Protein 4IUP (pdb70)

B-factor: mean 21.22, std 13.59, range [3.7, 96.16]

Radius of gyration: 24.2 Å; Cα contacts (8 Å, |Δi|>4): 547; chains: 2; bounding box: 82×50×41 Å

Solvent-accessible surface area: 15916 Å² total

Secondary structure (DSSP, 8-state):
----EEEE-TTTS-EEEEEEEEEEEE-TTS-EEEEEEE---EEEEHHHHEEEPPEE--GGGGGG--TT---EEEEETTEEEEE-EE--EE-----SS----EEEEEETTT--EEEE-GGGBEEPP-/-PPP-EEEE-TTTS-EEEEEEEEEEEE-TTS-EEEEEEETT--GGG-EEE-HHHHEEEPPEE--GGGGGG--TT---EEEEETTEEEEE-EE--EE-----SS----EEEEEETTT--EEEE-GGGBEEPP-

GO terms:
  GO:0031047 regulatory ncRNA-mediated gene silencing (P, IMP)
  GO:0006346 DNA methylation-dependent constitutive heterochromatin formation (P, IMP)

Foldseek 3Di:
DDFWKWWADPVPRFIFTFPDWDAWDADPVGFIWTFTDTCVIDIGTPVPTMDTDFAQDFQQRPVVQDAQFKWFFDQDDNDTGTFIWGWPKAADDDDRPAGPIWIWTQTPPPRDIDIDGSVGDTHDDD/DDDFWKWWADPVPRFIFTFPDWDAWDADPVRQIWTWTDGPPDDPVRIDTHGCVPTMDTDFAQDFQVGPVVQDAQFKWFFDDDDPDTGTAMWGWPKAADDDDRPAGPIWIWTQGPPPRDIDIDGSRGDTGDDD

CATH classification: 2.40.50.40 (+1 more: 2.30.30.140)

InterPro domains:
  IPR032001 SAWADEE domain [PF16719] (126-253)
  IPR039276 Protein SAWADEE HOMEODOMAIN HOMOLOG 1/2 [PTHR33827] (11-257)

Organism: Arabidopsis thaliana (NCBI:txid3702)

Nearest PDB structures (foldseek):
  4iup-assembly1_A  TM=1.005E+00  e=3.312E-22  Arabidopsis thaliana
  4iuu-assembly1_A  TM=9.840E-01  e=7.673E-20  Arabidopsis thaliana
  4iup-assembly2_B  TM=9.933E-01  e=8.504E-20  Arabidopsis thaliana
  4iuv-assembly1_B  TM=9.920E-01  e=1.746E-19  Arabidopsis thaliana
  4iur-assembly1_B  TM=9.906E-01  e=3.772E-19  Arabidopsis thaliana

Sequence (258 aa):
ADLAFEAKSARDYAWYDVSSFLTYRVLRTGELEVRVRFSHDEWVNVKTSVRERSIPVEPSECGRVNVGDLLCFQEREDQALYCDGHVNIKRGIHDHARCNCVFLVRYELDNTEESLGLERICRRPESADLAFEAKSARDYAWYDVSSFLTYRVLRTGELEVRVRFSGFDNRHDEWVNVKTSVRERSIPVEPSECGRVNVGDLLCFQEREDQALYCDGHVNIKRGIHDHARCNCVFLVRYELDNTEESLGLERICRRPE

Structure (mmCIF, N/CA/C/O backbone):
data_4IUP
#
_entry.id   4IUP
#
_cell.length_a   53.293
_cell.length_b   56.733
_cell.length_c   59.299
_cell.angle_alpha   90.00
_cell.angle_beta   93.36
_cell.angle_gamma   90.00
#
_symmetry.space_group_name_H-M   'P 1 21 1'
#
loop_
_entity.id
_entity.type
_entity.pdbx_description
1 polymer 'SAWADEE HOMEODOMAIN HOMOLOG 1'
2 non-polymer BETA-MERCAPTOETHANOL
3 non-polymer 'ZINC ION'
4 non-polymer CYMAL-4
5 water water
#
loop_
_atom_site.group_PDB
_atom_site.id
_atom_site.type_symbol
_atom_site.label_atom_id
_atom_site.label_alt_id
_atom_site.label_comp_id
_atom_site.label_asym_id
_atom_site.label_entity_id
_atom_site.label_seq_id
_atom_site.pdbx_PDB_ins_code
_atom_site.Cartn_x
_atom_site.Cartn_y
_atom_site.Cartn_z
_atom_site.occupancy
_atom_site.B_iso_or_equiv
_atom_site.auth_seq_id
_atom_site.auth_comp_id
_atom_site.auth_asym_id
_atom_site.auth_atom_id
_atom_site.pdbx_PDB_model_num
ATOM 1 N N . ALA A 1 2 ? 20.875 55.487 65.109 1.00 42.33 125 ALA A N 1
ATOM 2 C CA . ALA A 1 2 ? 21.124 56.812 64.465 1.00 32.64 125 ALA A CA 1
ATOM 3 C C . ALA A 1 2 ? 22.582 56.988 64.030 1.00 21.46 125 ALA A C 1
ATOM 4 O O . ALA A 1 2 ? 22.888 57.897 63.259 1.00 32.23 125 ALA A O 1
ATOM 6 N N . ASP A 1 3 ? 23.475 56.128 64.522 1.00 18.58 126 ASP A N 1
ATOM 7 C CA . ASP A 1 3 ? 24.877 56.126 64.082 1.00 13.39 126 ASP A CA 1
ATOM 8 C C . ASP A 1 3 ? 24.959 55.802 62.596 1.00 12.53 126 ASP A C 1
ATOM 9 O O . ASP A 1 3 ? 24.171 54.999 62.084 1.00 13.17 126 ASP A O 1
ATOM 14 N N . LEU A 1 4 ? 25.916 56.416 61.907 1.00 9.33 127 LEU A N 1
ATOM 15 C CA . LEU A 1 4 ? 26.165 56.078 60.508 1.00 10.11 127 LEU A CA 1
ATOM 16 C C . LEU A 1 4 ? 26.608 54.623 60.398 1.00 12.46 127 LEU A C 1
ATOM 17 O O . LEU A 1 4 ? 27.396 54.151 61.219 1.00 9.51 127 LEU A O 1
ATOM 22 N N . ALA A 1 5 ? 26.070 53.912 59.406 1.00 10.24 128 ALA A N 1
ATOM 23 C CA . ALA A 1 5 ? 26.482 52.534 59.112 1.00 12.57 128 ALA A CA 1
ATOM 24 C C . ALA A 1 5 ? 26.859 52.408 57.641 1.00 13.60 128 ALA A C 1
ATOM 25 O O . ALA A 1 5 ? 26.407 53.201 56.810 1.00 11.50 128 ALA A O 1
ATOM 27 N N . PHE A 1 6 ? 27.676 51.406 57.325 1.00 7.04 129 PHE A N 1
ATOM 28 C CA . PHE A 1 6 ? 28.372 51.358 56.049 1.00 6.85 129 PHE A CA 1
ATOM 29 C C . PHE A 1 6 ? 28.277 50.019 55.333 1.00 6.80 129 PHE A C 1
ATOM 30 O O . PHE A 1 6 ? 28.068 48.978 55.954 1.00 7.80 129 PHE A O 1
ATOM 38 N N . GLU A 1 7 ? 28.416 50.078 54.010 1.00 8.15 130 GLU A N 1
ATOM 39 C CA . GLU A 1 7 ? 28.594 48.897 53.177 1.00 6.29 130 GLU A CA 1
ATOM 40 C C . GLU A 1 7 ? 29.847 49.105 52.342 1.00 7.16 130 GLU A C 1
ATOM 41 O O . GLU A 1 7 ? 30.242 50.253 52.067 1.00 6.29 130 GLU A O 1
ATOM 47 N N . ALA A 1 8 ? 30.489 48.001 51.968 1.00 5.94 131 ALA A N 1
ATOM 48 C CA . ALA A 1 8 ? 31.732 48.062 51.209 1.00 5.86 131 ALA A CA 1
ATOM 49 C C . ALA A 1 8 ? 31.681 47.160 49.987 1.00 8.27 131 ALA A C 1
ATOM 50 O O . ALA A 1 8 ? 31.108 46.064 50.033 1.00 6.07 131 ALA A O 1
ATOM 52 N N . LYS A 1 9 ? 32.313 47.579 48.918 1.00 10.75 132 LYS A N 1
ATOM 53 C CA . LYS A 1 9 ? 32.284 46.823 47.700 1.00 5.92 132 LYS A CA 1
ATOM 54 C C . LYS A 1 9 ? 33.523 45.966 47.540 1.00 11.79 132 LYS A C 1
ATOM 55 O O . LYS A 1 9 ? 34.618 46.454 47.480 1.00 11.70 132 LYS A O 1
ATOM 61 N N . SER A 1 10 ? 33.309 44.687 47.461 1.00 8.30 133 SER A N 1
ATOM 62 C CA . SER A 1 10 ? 34.409 43.741 47.396 1.00 12.47 133 SER A CA 1
ATOM 63 C C . SER A 1 10 ? 35.065 43.799 46.014 1.00 12.87 133 SER A C 1
ATOM 64 O O . SER A 1 10 ? 34.381 43.786 44.995 1.00 13.41 133 SER A O 1
ATOM 67 N N . ALA A 1 11 ? 36.392 43.884 45.987 1.00 13.47 134 ALA A N 1
ATOM 68 C CA . ALA A 1 11 ? 37.129 43.850 44.724 1.00 17.51 134 ALA A CA 1
ATOM 69 C C . ALA A 1 11 ? 37.197 42.427 44.159 1.00 18.85 134 ALA A C 1
ATOM 70 O O . ALA A 1 11 ? 37.701 42.218 43.049 1.00 25.17 134 ALA A O 1
ATOM 72 N N . ARG A 1 12 ? 36.684 41.463 44.923 1.00 14.09 135 ARG A N 1
ATOM 73 C CA . ARG A 1 12 ? 36.641 40.057 44.505 1.00 18.55 135 ARG A CA 1
ATOM 74 C C . ARG A 1 12 ? 35.504 39.813 43.511 1.00 18.07 135 ARG A C 1
ATOM 75 O O . ARG A 1 12 ? 35.710 39.188 42.472 1.00 16.67 135 ARG A O 1
ATOM 83 N N . ASP A 1 13 ? 34.309 40.307 43.833 1.00 14.37 136 ASP A N 1
ATOM 84 C CA . ASP A 1 13 ? 33.112 40.020 43.028 1.00 14.93 136 ASP A CA 1
ATOM 85 C C . ASP A 1 13 ? 32.286 41.257 42.657 1.00 14.19 136 ASP A C 1
ATOM 86 O O . ASP A 1 13 ? 31.221 41.131 42.040 1.00 12.21 136 ASP A O 1
ATOM 91 N N . TYR A 1 14 ? 32.780 42.436 43.045 1.00 8.46 137 TYR A N 1
ATOM 92 C CA . TYR A 1 14 ? 32.145 43.734 42.758 1.00 12.20 137 TYR A CA 1
ATOM 93 C C . TYR A 1 14 ? 30.772 43.937 43.417 1.00 9.10 137 TYR A C 1
ATOM 94 O O . TYR A 1 14 ? 30.037 44.858 43.063 1.00 10.71 137 TYR A O 1
ATOM 103 N N . ALA A 1 15 ? 30.454 43.091 44.396 1.00 9.05 138 ALA A N 1
ATOM 104 C CA . ALA A 1 15 ? 29.199 43.191 45.136 1.00 11.49 138 ALA A CA 1
ATOM 105 C C . ALA A 1 15 ? 29.406 43.919 46.462 1.00 10.39 138 ALA A C 1
ATOM 106 O O . ALA A 1 15 ? 30.541 44.011 46.952 1.00 7.90 138 ALA A O 1
ATOM 108 N N . TRP A 1 16 ? 28.314 44.443 47.027 1.00 7.09 139 TRP A N 1
ATOM 109 C CA . TRP A 1 16 ? 28.360 45.208 48.285 1.00 8.46 139 TRP A CA 1
ATOM 110 C C . TRP A 1 16 ? 28.020 44.357 49.506 1.00 8.40 139 TRP A C 1
ATOM 111 O O . TRP A 1 16 ? 27.108 43.520 49.456 1.00 8.99 139 TRP A O 1
ATOM 122 N N . TYR A 1 17 ? 28.762 44.572 50.590 1.00 4.44 140 TYR A N 1
ATOM 123 C CA . TYR A 1 17 ? 28.571 43.832 51.845 1.00 6.75 140 TYR A CA 1
ATOM 124 C C . TYR A 1 17 ? 28.533 44.789 53.038 1.00 7.26 140 TYR A C 1
ATOM 125 O O . TYR A 1 17 ? 29.272 45.777 53.070 1.00 7.32 140 TYR A O 1
ATOM 134 N N . ASP A 1 18 ? 27.681 44.495 54.019 1.00 8.56 141 ASP A N 1
ATOM 135 C CA . ASP A 1 18 ? 27.616 45.305 55.237 1.00 7.02 141 ASP A CA 1
ATOM 136 C C . ASP A 1 18 ? 28.922 45.233 56.030 1.00 7.16 141 ASP A C 1
ATOM 137 O O . ASP A 1 18 ? 29.467 44.148 56.244 1.00 10.49 141 ASP A O 1
ATOM 142 N N . VAL A 1 19 ? 29.409 46.396 56.460 1.00 10.58 142 VAL A N 1
ATOM 143 C CA . VAL A 1 19 ? 30.634 46.495 57.250 1.00 6.75 142 VAL A CA 1
ATOM 144 C C . VAL A 1 19 ? 30.281 46.447 58.733 1.00 9.37 142 VAL A C 1
ATOM 145 O O . VAL A 1 19 ? 29.442 47.217 59.200 1.00 11.46 142 VAL A O 1
ATOM 149 N N . SER A 1 20 ? 30.918 45.532 59.459 1.00 8.74 143 SER A N 1
ATOM 150 C CA . SER A 1 20 ? 30.759 45.440 60.910 1.00 13.58 143 SER A CA 1
ATOM 151 C C . SER A 1 20 ? 31.689 46.437 61.620 1.00 12.63 143 SER A C 1
ATOM 152 O O . SER A 1 20 ? 31.290 47.113 62.578 1.00 15.06 143 SER A O 1
ATOM 155 N N . SER A 1 21 ? 32.927 46.524 61.144 1.00 9.48 144 SER A N 1
ATOM 156 C CA . SER A 1 21 ? 33.887 47.488 61.668 1.00 9.68 144 SER A CA 1
ATOM 157 C C . SER A 1 21 ? 35.060 47.702 60.716 1.00 10.42 144 SER A C 1
ATOM 158 O O . SER A 1 21 ? 35.259 46.937 59.763 1.00 8.96 144 SER A O 1
ATOM 161 N N . PHE A 1 22 ? 35.826 48.752 61.001 1.00 9.32 145 PHE A N 1
ATOM 162 C CA . PHE A 1 22 ? 37.021 49.112 60.251 1.00 8.21 145 PHE A CA 1
ATOM 163 C C . PHE A 1 22 ? 38.235 48.862 61.138 1.00 10.38 145 PHE A C 1
ATOM 164 O O . PHE A 1 22 ? 38.265 49.285 62.298 1.00 8.92 145 PHE A O 1
ATOM 172 N N . LEU A 1 23 ? 39.236 48.178 60.591 1.00 10.95 146 LEU A N 1
ATOM 173 C CA . LEU A 1 23 ? 40.362 47.691 61.392 1.00 14.40 146 LEU A CA 1
ATOM 174 C C . LEU A 1 23 ? 41.629 48.537 61.275 1.00 16.44 146 LEU A C 1
ATOM 175 O O . LEU A 1 23 ? 42.317 48.793 62.274 1.00 14.24 146 LEU A O 1
ATOM 180 N N . THR A 1 24 ? 41.940 48.956 60.052 1.00 10.83 147 THR A N 1
ATOM 181 C CA . THR A 1 24 ? 43.160 49.700 59.770 1.00 12.09 147 THR A CA 1
ATOM 182 C C . THR A 1 24 ? 43.063 50.317 58.375 1.00 13.12 147 THR A C 1
ATOM 183 O O . THR A 1 24 ? 42.037 50.187 57.700 1.00 12.63 147 THR A O 1
ATOM 187 N N . TYR A 1 25 ? 44.110 51.025 57.969 1.00 8.58 148 TYR A N 1
ATOM 188 C CA . TYR A 1 25 ? 44.167 51.613 56.642 1.00 9.17 148 TYR A CA 1
ATOM 189 C C . TYR A 1 25 ? 45.568 51.425 56.057 1.00 10.95 148 TYR A C 1
ATOM 190 O O . TYR A 1 25 ? 46.513 51.075 56.769 1.00 11.01 148 TYR A O 1
ATOM 199 N N . ARG A 1 26 ? 45.684 51.658 54.758 1.00 12.59 149 ARG A N 1
ATOM 200 C CA . ARG A 1 26 ? 46.971 51.681 54.067 1.00 11.70 149 ARG A CA 1
ATOM 201 C C . ARG A 1 26 ? 46.882 52.629 52.886 1.00 10.65 149 ARG A C 1
ATOM 202 O O . ARG A 1 26 ? 45.793 52.902 52.391 1.00 10.73 149 ARG A O 1
ATOM 210 N N . VAL A 1 27 ? 48.034 53.136 52.446 1.00 16.08 150 VAL A N 1
ATOM 211 C CA . VAL A 1 27 ? 48.119 53.943 51.229 1.00 16.32 150 VAL A CA 1
ATOM 212 C C . VAL A 1 27 ? 48.976 53.196 50.216 1.00 15.03 150 VAL A C 1
ATOM 213 O O . VAL A 1 27 ? 50.100 52.791 50.523 1.00 17.69 150 VAL A O 1
ATOM 217 N N . LEU A 1 28 ? 48.434 52.984 49.023 1.00 11.04 151 LEU A N 1
ATOM 218 C CA . LEU A 1 28 ? 49.188 52.342 47.961 1.00 12.85 151 LEU A CA 1
ATOM 219 C C . LEU A 1 28 ? 50.218 53.335 47.442 1.00 16.27 151 LEU A C 1
ATOM 220 O O . LEU A 1 28 ? 50.037 54.546 47.573 1.00 18.98 151 LEU A O 1
ATOM 225 N N . ARG A 1 29 ? 51.303 52.836 46.862 1.00 15.49 152 ARG A N 1
ATOM 226 C CA . ARG A 1 29 ? 52.353 53.726 46.374 1.00 17.82 152 ARG A CA 1
ATOM 227 C C . ARG A 1 29 ? 51.839 54.689 45.297 1.00 22.50 152 ARG A C 1
ATOM 228 O O . ARG A 1 29 ? 52.447 55.729 45.045 1.00 28.30 152 ARG A O 1
ATOM 236 N N . THR A 1 30 ? 50.707 54.344 44.692 1.00 14.51 153 THR A N 1
ATOM 237 C CA . THR A 1 30 ? 50.029 55.201 43.721 1.00 27.85 153 THR A CA 1
ATOM 238 C C . THR A 1 30 ? 49.199 56.311 44.370 1.00 35.87 153 THR A C 1
ATOM 239 O O . THR A 1 30 ? 48.633 57.133 43.674 1.00 36.34 153 THR A O 1
ATOM 243 N N . GLY A 1 31 ? 49.115 56.302 45.692 1.00 32.37 154 GLY A N 1
ATOM 244 C CA . GLY A 1 31 ? 48.390 57.332 46.440 1.00 27.81 154 GLY A CA 1
ATOM 245 C C . GLY A 1 31 ? 46.984 56.960 46.890 1.00 25.76 154 GLY A C 1
ATOM 246 O O . GLY A 1 31 ? 46.374 57.691 47.670 1.00 25.29 154 GLY A O 1
ATOM 247 N N . GLU A 1 32 ? 46.465 55.832 46.405 1.00 22.87 155 GLU A N 1
ATOM 248 C CA . GLU A 1 32 ? 45.117 55.383 46.774 1.00 21.19 155 GLU A CA 1
ATOM 249 C C . GLU A 1 32 ? 45.020 54.964 48.237 1.00 22.43 155 GLU A C 1
ATOM 250 O O . GLU A 1 32 ? 45.869 54.221 48.744 1.00 15.90 155 GLU A O 1
ATOM 256 N N . LEU A 1 33 ? 43.985 55.451 48.899 1.00 12.04 156 LEU A N 1
ATOM 257 C CA . LEU A 1 33 ? 43.726 55.085 50.256 1.00 15.29 156 LEU A CA 1
ATOM 258 C C . LEU A 1 33 ? 42.747 53.910 50.355 1.00 11.89 156 LEU A C 1
ATOM 259 O O . LEU A 1 33 ? 41.699 53.946 49.790 1.00 10.89 156 LEU A O 1
ATOM 264 N N . GLU A 1 34 ? 43.137 52.883 51.089 1.00 12.97 157 GLU A N 1
ATOM 265 C CA . GLU A 1 34 ? 42.280 51.724 51.323 1.00 11.61 157 GLU A CA 1
ATOM 266 C C . GLU A 1 34 ? 42.096 51.507 52.822 1.00 11.14 157 GLU A C 1
ATOM 267 O O . GLU A 1 34 ? 42.980 51.838 53.614 1.00 9.59 157 GLU A O 1
ATOM 273 N N . VAL A 1 35 ? 40.943 50.966 53.205 1.00 5.78 158 VAL A N 1
ATOM 274 C CA . VAL A 1 35 ? 40.699 50.567 54.590 1.00 6.81 158 VAL A CA 1
ATOM 275 C C . VAL A 1 35 ? 40.483 49.058 54.658 1.00 6.80 158 VAL A C 1
ATOM 276 O O . VAL A 1 35 ? 39.975 48.457 53.711 1.00 10.20 158 VAL A O 1
ATOM 280 N N . ARG A 1 36 ? 40.884 48.454 55.769 1.00 5.98 159 ARG A N 1
ATOM 281 C CA . ARG A 1 36 ? 40.630 47.036 55.994 1.00 6.56 159 ARG A CA 1
ATOM 282 C C . ARG A 1 36 ? 39.329 46.886 56.764 1.00 11.87 159 ARG A C 1
ATOM 283 O O . ARG A 1 36 ? 39.188 47.417 57.872 1.00 12.31 159 ARG A O 1
ATOM 291 N N . VAL A 1 37 ? 38.367 46.179 56.172 1.00 9.85 160 VAL A N 1
ATOM 292 C CA . VAL A 1 37 ? 37.045 46.065 56.785 1.00 6.22 160 VAL A CA 1
ATOM 293 C C . VAL A 1 37 ? 36.753 44.659 57.275 1.00 13.64 160 VAL A C 1
ATOM 294 O O . VAL A 1 37 ? 37.214 43.676 56.694 1.00 12.07 160 VAL A O 1
ATOM 298 N N . ARG A 1 38 ? 35.990 44.581 58.357 1.00 10.12 161 ARG A N 1
ATOM 299 C CA . ARG A 1 38 ? 35.450 43.319 58.829 1.00 12.37 161 ARG A CA 1
ATOM 300 C C . ARG A 1 38 ? 33.972 43.321 58.484 1.00 14.55 161 ARG A C 1
ATOM 301 O O . ARG A 1 38 ? 33.264 44.280 58.790 1.00 12.24 161 ARG A O 1
ATOM 309 N N . PHE A 1 39 ? 33.514 42.262 57.826 1.00 16.81 162 PHE A N 1
ATOM 310 C CA . PHE A 1 39 ? 32.136 42.211 57.339 1.00 24.78 162 PHE A CA 1
ATOM 311 C C . PHE A 1 39 ? 31.161 41.695 58.390 1.00 26.25 162 PHE A C 1
ATOM 312 O O . PHE A 1 39 ? 31.545 40.929 59.278 1.00 30.40 162 PHE A O 1
ATOM 320 N N . SER A 1 40 ? 29.909 42.144 58.294 1.00 18.53 163 SER A N 1
ATOM 321 C CA . SER A 1 40 ? 28.840 41.698 59.186 1.00 32.07 163 SER A CA 1
ATOM 322 C C . SER A 1 40 ? 28.604 40.197 59.058 1.00 31.85 163 SER A C 1
ATOM 323 O O . SER A 1 40 ? 28.727 39.644 57.966 1.00 32.17 163 SER A O 1
ATOM 326 N N . HIS A 1 46 ? 37.630 36.523 55.645 1.00 44.04 169 HIS A N 1
ATOM 327 C CA . HIS A 1 46 ? 36.549 37.410 55.263 1.00 41.58 169 HIS A CA 1
ATOM 328 C C . HIS A 1 46 ? 37.023 38.861 55.228 1.00 27.21 169 HIS A C 1
ATOM 329 O O . HIS A 1 46 ? 36.674 39.545 54.310 1.00 25.25 169 HIS A O 1
ATOM 336 N N . ASP A 1 47 ? 37.802 39.308 56.210 1.00 19.43 170 ASP A N 1
ATOM 337 C CA . ASP A 1 47 ? 38.344 40.686 56.170 1.00 17.34 170 ASP A CA 1
ATOM 338 C C . ASP A 1 47 ? 38.949 41.012 54.808 1.00 18.72 170 ASP A C 1
ATOM 339 O O . ASP A 1 47 ? 39.630 40.176 54.219 1.00 14.01 170 ASP A O 1
ATOM 344 N N . GLU A 1 48 ? 38.702 42.224 54.312 1.00 12.09 171 GLU A N 1
ATOM 345 C CA . GLU A 1 48 ? 39.206 42.635 53.003 1.00 9.73 171 GLU A CA 1
ATOM 346 C C . GLU A 1 48 ? 39.692 44.076 53.019 1.00 8.60 171 GLU A C 1
ATOM 347 O O . GLU A 1 48 ? 39.193 44.892 53.789 1.00 10.18 171 GLU A O 1
ATOM 353 N N . TRP A 1 49 ? 40.654 44.378 52.151 1.00 9.06 172 TRP A N 1
ATOM 354 C CA . TRP A 1 49 ? 41.032 45.753 51.848 1.00 9.26 172 TRP A CA 1
ATOM 355 C C . TRP A 1 49 ? 40.100 46.289 50.774 1.00 12.58 172 TRP A C 1
ATOM 356 O O . TRP A 1 49 ? 39.855 45.619 49.766 1.00 10.08 172 TRP A O 1
ATOM 367 N N . VAL A 1 50 ? 39.578 47.494 50.994 1.00 12.62 173 VAL A N 1
ATOM 368 C CA . VAL A 1 50 ? 38.707 48.155 50.026 1.00 11.07 173 VAL A CA 1
ATOM 369 C C . VAL A 1 50 ? 39.087 49.622 49.860 1.00 9.88 173 VAL A C 1
ATOM 370 O O . VAL A 1 50 ? 39.431 50.297 50.834 1.00 8.18 173 VAL A O 1
ATOM 374 N N . ASN A 1 51 ? 39.009 50.107 48.625 1.00 8.17 174 ASN A N 1
ATOM 375 C CA . ASN A 1 51 ? 39.271 51.506 48.313 1.00 11.53 174 ASN A CA 1
ATOM 376 C C . ASN A 1 51 ? 38.236 52.412 48.989 1.00 13.89 174 ASN A C 1
ATOM 377 O O . ASN A 1 51 ? 37.031 52.190 48.847 1.00 11.18 174 ASN A O 1
ATOM 382 N N . VAL A 1 52 ? 38.707 53.418 49.728 1.00 10.13 175 VAL A N 1
ATOM 383 C CA . VAL A 1 52 ? 37.812 54.307 50.485 1.00 14.16 175 VAL A CA 1
ATOM 384 C C . VAL A 1 52 ? 36.903 55.116 49.553 1.00 15.32 175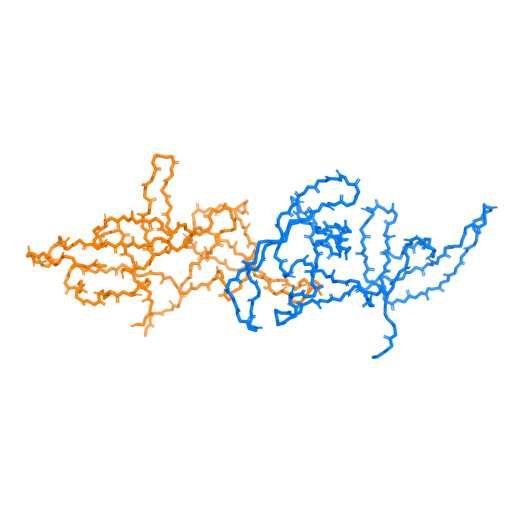 VAL A C 1
ATOM 385 O O . VAL A 1 52 ? 35.690 55.170 49.759 1.00 18.67 175 VAL A O 1
ATOM 389 N N . LYS A 1 53 ? 37.491 55.717 48.522 1.00 17.00 176 LYS A N 1
ATOM 390 C CA . LYS A 1 53 ? 36.748 56.583 47.598 1.00 20.35 176 LYS A CA 1
ATOM 391 C C . LYS A 1 53 ? 35.648 55.869 46.807 1.00 18.42 176 LYS A C 1
ATOM 392 O O . LYS A 1 53 ? 34.534 56.374 46.707 1.00 25.98 176 LYS A O 1
ATOM 398 N N . THR A 1 54 ? 35.955 54.696 46.261 1.00 12.99 177 THR A N 1
ATOM 399 C CA . THR A 1 54 ? 35.038 54.018 45.342 1.00 17.68 177 THR A CA 1
ATOM 400 C C . THR A 1 54 ? 34.184 52.935 46.001 1.00 17.83 177 THR A C 1
ATOM 401 O O . THR A 1 54 ? 33.112 52.587 45.494 1.00 16.52 177 THR A O 1
ATOM 405 N N . SER A 1 55 ? 34.659 52.394 47.117 1.00 8.46 178 SER A N 1
ATOM 406 C CA . SER A 1 55 ? 34.142 51.112 47.590 1.00 5.53 178 SER A CA 1
ATOM 407 C C . SER A 1 55 ? 33.697 51.070 49.056 1.00 7.99 178 SER A C 1
ATOM 408 O O . SER A 1 55 ? 33.530 49.989 49.619 1.00 11.29 178 SER A O 1
ATOM 411 N N . VAL A 1 56 ? 33.516 52.242 49.666 1.00 6.52 179 VAL A N 1
ATOM 412 C CA . VAL A 1 56 ? 32.887 52.364 50.990 1.00 5.52 179 VAL A CA 1
ATOM 413 C C . VAL A 1 56 ? 31.856 53.486 50.918 1.00 9.23 179 VAL A C 1
ATOM 414 O O . VAL A 1 56 ? 32.167 54.588 50.465 1.00 10.11 179 VAL A O 1
ATOM 418 N N . ARG A 1 57 ? 30.632 53.208 51.359 1.00 6.87 180 ARG A N 1
ATOM 419 C CA . ARG A 1 57 ? 29.583 54.226 51.373 1.00 6.98 180 ARG A CA 1
ATOM 420 C C . ARG A 1 57 ? 28.592 53.956 52.489 1.00 6.45 180 ARG A C 1
ATOM 421 O O . ARG A 1 57 ? 28.574 52.865 53.064 1.00 7.60 180 ARG A O 1
ATOM 429 N N . GLU A 1 58 ? 27.763 54.951 52.785 1.00 6.49 181 GLU A N 1
ATOM 430 C CA . GLU A 1 58 ? 26.683 54.774 53.747 1.00 9.15 181 GLU A CA 1
ATOM 431 C C . GLU A 1 58 ? 25.761 53.663 53.249 1.00 7.61 181 GLU A C 1
ATOM 432 O O . GLU A 1 58 ? 25.501 53.553 52.050 1.00 8.58 181 GLU A O 1
ATOM 438 N N . ARG A 1 59 ? 25.280 52.854 54.187 1.00 8.52 182 ARG A N 1
ATOM 439 C CA . ARG A 1 59 ? 24.509 51.653 53.888 1.00 8.37 182 ARG A CA 1
ATOM 440 C C . ARG A 1 59 ? 23.215 52.002 53.169 1.00 11.99 182 ARG A C 1
ATOM 441 O O . ARG A 1 59 ? 22.571 53.003 53.490 1.00 6.49 182 ARG A O 1
ATOM 449 N N . SER A 1 60 ? 22.860 51.174 52.188 1.00 7.37 183 SER A N 1
ATOM 450 C CA . SER A 1 60 ? 21.608 51.312 51.448 1.00 7.32 183 SER A CA 1
ATOM 451 C C . SER A 1 60 ? 20.438 51.026 52.390 1.00 10.54 183 SER A C 1
ATOM 452 O O . SER A 1 60 ? 20.630 50.438 53.457 1.00 9.58 183 SER A O 1
ATOM 455 N N . ILE A 1 61 ? 19.238 51.452 51.998 1.00 7.42 184 ILE A N 1
ATOM 456 C CA . ILE A 1 61 ? 18.085 51.501 52.902 1.00 7.98 184 ILE A CA 1
ATOM 457 C C . ILE A 1 61 ? 16.868 50.770 52.300 1.00 9.46 184 ILE A C 1
ATOM 458 O O . ILE A 1 61 ? 16.514 51.020 51.150 1.00 9.09 184 ILE A O 1
ATOM 463 N N . PRO A 1 62 ? 16.221 49.867 53.076 1.00 11.48 185 PRO A N 1
ATOM 464 C CA . PRO A 1 62 ? 15.008 49.217 52.558 1.00 6.86 185 PRO A CA 1
ATOM 465 C C . PRO A 1 62 ? 13.884 50.230 52.304 1.00 10.11 185 PRO A C 1
ATOM 466 O O . PRO A 1 62 ? 13.804 51.256 52.984 1.00 11.49 185 PRO A O 1
ATOM 470 N N . VAL A 1 63 ? 13.047 49.949 51.315 1.00 7.38 186 VAL A N 1
ATOM 471 C CA . VAL A 1 63 ? 11.930 50.822 50.981 1.00 7.49 186 VAL A CA 1
ATOM 472 C C . VAL A 1 63 ? 10.637 50.125 51.399 1.00 11.50 186 VAL A C 1
ATOM 473 O O . VAL A 1 63 ? 10.394 48.984 51.015 1.00 11.67 186 VAL A O 1
ATOM 477 N N . GLU A 1 64 ? 9.824 50.805 52.203 1.00 12.57 187 GLU A N 1
ATOM 478 C CA . GLU A 1 64 ? 8.543 50.254 52.657 1.00 10.01 187 GLU A CA 1
ATOM 479 C C . GLU A 1 64 ? 7.460 50.409 51.585 1.00 11.22 187 GLU A C 1
ATOM 480 O O . GLU A 1 64 ? 7.511 51.348 50.787 1.00 13.76 187 GLU A O 1
ATOM 486 N N . PRO A 1 65 ? 6.471 49.496 51.554 1.00 11.21 188 PRO A N 1
ATOM 487 C CA . PRO A 1 65 ? 5.464 49.581 50.483 1.00 10.99 188 PRO A CA 1
ATOM 488 C C . PRO A 1 65 ? 4.786 50.950 50.351 1.00 13.27 188 PRO A C 1
ATOM 489 O O . PRO A 1 65 ? 4.535 51.397 49.230 1.00 15.04 188 PRO A O 1
ATOM 493 N N . SER A 1 66 ? 4.525 51.617 51.477 1.00 13.91 189 SER A N 1
ATOM 494 C CA . SER A 1 66 ? 3.848 52.921 51.481 1.00 22.30 189 SER A CA 1
ATOM 495 C C . SER A 1 66 ? 4.683 54.048 50.863 1.00 20.63 189 SER A C 1
ATOM 496 O O . SER A 1 66 ? 4.157 55.128 50.567 1.00 20.95 189 SER A O 1
ATOM 499 N N . GLU A 1 67 ? 5.976 53.797 50.670 1.00 16.15 190 GLU A N 1
ATOM 500 C CA . GLU A 1 67 ? 6.870 54.798 50.078 1.00 20.49 190 GLU A CA 1
ATOM 501 C C . GLU A 1 67 ? 7.485 54.377 48.734 1.00 16.78 190 GLU A C 1
ATOM 502 O O . GLU A 1 67 ? 8.491 54.946 48.311 1.00 14.29 190 GLU A O 1
ATOM 508 N N . CYS A 1 68 ? 6.871 53.411 48.051 1.00 11.10 191 CYS A N 1
ATOM 509 C CA . CYS A 1 68 ? 7.399 52.942 46.765 1.00 12.04 191 CYS A CA 1
ATOM 510 C C . CYS A 1 68 ? 7.372 54.033 45.690 1.00 11.95 191 CYS A C 1
ATOM 511 O O . CYS A 1 68 ? 8.030 53.904 44.659 1.00 11.25 191 CYS A O 1
ATOM 514 N N . GLY A 1 69 ? 6.611 55.097 45.935 1.00 11.46 192 GLY A N 1
ATOM 515 C CA . GLY A 1 69 ? 6.575 56.243 45.025 1.00 17.11 192 GLY A CA 1
ATOM 516 C C . GLY A 1 69 ? 7.880 57.020 44.973 1.00 20.15 192 GLY A C 1
ATOM 517 O O . GLY A 1 69 ? 8.125 57.766 44.013 1.00 15.67 192 GLY A O 1
ATOM 518 N N . ARG A 1 70 ? 8.721 56.852 45.997 1.00 13.02 193 ARG A N 1
ATOM 519 C CA . ARG A 1 70 ? 10.003 57.566 46.062 1.00 14.04 193 ARG A CA 1
ATOM 520 C C . ARG A 1 70 ? 11.072 56.943 45.159 1.00 15.41 193 ARG A C 1
ATOM 521 O O . ARG A 1 70 ? 12.124 57.547 44.924 1.00 17.42 193 ARG A O 1
ATOM 529 N N . VAL A 1 71 ? 10.811 55.731 44.678 1.00 10.98 194 VAL A N 1
ATOM 530 C CA . VAL A 1 71 ? 11.695 55.070 43.722 1.00 8.49 194 VAL A CA 1
ATOM 531 C C . VAL A 1 71 ? 11.296 55.520 42.315 1.00 12.74 194 VAL A C 1
ATOM 532 O O . VAL A 1 71 ? 10.143 55.352 41.907 1.00 13.23 194 VAL A O 1
ATOM 536 N N . ASN A 1 72 ? 12.252 56.097 41.590 1.00 9.27 195 ASN A N 1
ATOM 537 C CA . ASN A 1 72 ? 11.994 56.643 40.260 1.00 13.40 195 ASN A CA 1
ATOM 538 C C . ASN A 1 72 ? 12.963 56.117 39.211 1.00 13.01 195 ASN A C 1
ATOM 539 O O . ASN A 1 72 ? 14.076 55.705 39.542 1.00 10.78 195 ASN A O 1
ATOM 544 N N . VAL A 1 73 ? 12.519 56.116 37.954 1.00 9.88 196 VAL A N 1
ATOM 545 C CA . VAL A 1 73 ? 13.386 55.834 36.812 1.00 12.17 196 VAL A CA 1
ATOM 546 C C . VAL A 1 73 ? 14.634 56.716 36.915 1.00 14.32 196 VAL A C 1
ATOM 547 O O . VAL A 1 73 ? 14.535 57.915 37.212 1.00 15.41 196 VAL A O 1
ATOM 551 N N . GLY A 1 74 ? 15.801 56.106 36.711 1.00 10.35 197 GLY A N 1
ATOM 552 C CA . GLY A 1 74 ? 17.087 56.798 36.867 1.00 11.38 197 GLY A CA 1
ATOM 553 C C . GLY A 1 74 ? 17.768 56.584 38.215 1.00 13.32 197 GLY A C 1
ATOM 554 O O . GLY A 1 74 ? 18.973 56.813 38.345 1.00 15.16 197 GLY A O 1
ATOM 555 N N . ASP A 1 75 ? 17.010 56.144 39.219 1.00 8.39 198 ASP A N 1
ATOM 556 C CA . ASP A 1 75 ? 17.560 55.951 40.562 1.00 6.66 198 ASP A CA 1
ATOM 557 C C . ASP A 1 75 ? 18.579 54.826 40.619 1.00 8.76 198 ASP A C 1
ATOM 558 O O . ASP A 1 75 ? 18.387 53.758 40.021 1.00 9.57 198 ASP A O 1
ATOM 563 N N . LEU A 1 76 ? 19.662 55.078 41.345 1.00 7.64 199 LEU A N 1
ATOM 564 C CA . LEU A 1 76 ? 20.609 54.029 41.704 1.00 10.81 199 LEU A CA 1
ATOM 565 C C . LEU A 1 76 ? 20.040 53.226 42.874 1.00 10.39 199 LEU A C 1
ATOM 566 O O . LEU A 1 76 ? 19.639 53.800 43.891 1.00 10.55 199 LEU A O 1
ATOM 579 N N . LEU A 1 78 ? 20.594 49.446 45.266 1.00 10.02 201 LEU A N 1
ATOM 580 C CA . LEU A 1 78 ? 21.285 48.200 45.568 1.00 6.23 201 LEU A CA 1
ATOM 581 C C . LEU A 1 78 ? 20.288 47.056 45.373 1.00 11.85 201 LEU A C 1
ATOM 582 O O . LEU A 1 78 ? 19.244 47.019 46.036 1.00 11.76 201 LEU A O 1
ATOM 587 N N . CYS A 1 79 ? 20.622 46.127 44.476 1.00 8.44 202 CYS A N 1
ATOM 588 C CA . CYS A 1 79 ? 19.684 45.106 44.014 1.00 6.92 202 CYS A CA 1
ATOM 589 C C . CYS A 1 79 ? 20.138 43.702 44.359 1.00 10.22 202 CYS A C 1
ATOM 590 O O . CYS A 1 79 ? 21.315 43.358 44.194 1.00 8.15 202 CYS A O 1
ATOM 593 N N . PHE A 1 80 ? 19.196 42.891 44.828 1.00 6.79 203 PHE A N 1
ATOM 594 C CA . PHE A 1 80 ? 19.471 41.488 45.115 1.00 8.64 203 PHE A CA 1
ATOM 595 C C . PHE A 1 80 ? 19.449 40.678 43.823 1.00 14.25 203 PHE A C 1
ATOM 596 O O . PHE A 1 80 ? 18.382 40.427 43.250 1.00 8.47 203 PHE A O 1
ATOM 604 N N . GLN A 1 81 ? 20.639 40.280 43.378 1.00 7.34 204 GLN A N 1
ATOM 605 C CA . GLN A 1 81 ? 20.830 39.601 42.100 1.00 9.53 204 GLN A CA 1
ATOM 606 C C . GLN A 1 81 ? 21.115 38.127 42.349 1.00 13.70 204 GLN A C 1
ATOM 607 O O . GLN A 1 81 ? 22.219 37.756 42.758 1.00 11.74 204 GLN A O 1
ATOM 613 N N . GLU A 1 82 ? 20.107 37.296 42.102 1.00 7.93 205 GLU A N 1
ATOM 614 C CA . GLU A 1 82 ? 20.214 35.859 42.327 1.00 10.27 205 GLU A CA 1
ATOM 615 C C . GLU A 1 82 ? 20.291 35.124 40.993 1.00 11.86 205 GLU A C 1
ATOM 616 O O . GLU A 1 82 ? 19.392 35.240 40.161 1.00 13.54 205 GLU A O 1
ATOM 622 N N . ARG A 1 83 ? 21.378 34.383 40.794 1.00 12.75 206 ARG A N 1
ATOM 623 C CA . ARG A 1 83 ? 21.622 33.653 39.545 1.00 20.44 206 ARG A CA 1
ATOM 624 C C . ARG A 1 83 ? 22.259 32.320 39.872 1.00 20.53 206 ARG A C 1
ATOM 625 O O . ARG A 1 83 ? 23.317 32.285 40.505 1.00 21.02 206 ARG A O 1
ATOM 633 N N . GLU A 1 84 ? 21.639 31.251 39.423 1.00 20.69 207 GLU A N 1
ATOM 634 C CA . GLU A 1 84 ? 22.095 29.935 39.758 1.00 25.46 207 GLU A CA 1
ATOM 635 C C . GLU A 1 84 ? 22.150 29.851 41.321 1.00 37.54 207 GLU A C 1
ATOM 636 O O . GLU A 1 84 ? 21.206 30.207 41.971 1.00 41.76 207 GLU A O 1
ATOM 642 N N . ASP A 1 85 ? 23.242 29.420 41.913 1.00 32.98 208 ASP A N 1
ATOM 643 C CA . ASP A 1 85 ? 23.236 29.457 43.370 1.00 40.48 208 ASP A CA 1
ATOM 644 C C . ASP A 1 85 ? 24.071 30.616 43.921 1.00 32.15 208 ASP A C 1
ATOM 645 O O . ASP A 1 85 ? 24.499 30.624 45.052 1.00 33.29 208 ASP A O 1
ATOM 650 N N . GLN A 1 86 ? 24.278 31.591 43.086 1.00 14.48 209 GLN A N 1
ATOM 651 C CA . GLN A 1 86 ? 24.978 32.814 43.424 1.00 18.01 209 GLN A CA 1
ATOM 652 C C . GLN A 1 86 ? 23.934 33.876 43.765 1.00 19.04 209 GLN A C 1
ATOM 653 O O . GLN A 1 86 ? 22.932 34.020 43.062 1.00 18.17 209 GLN A O 1
ATOM 659 N N . ALA A 1 87 ? 24.156 34.593 44.859 1.00 16.42 210 ALA A N 1
ATOM 660 C CA . ALA A 1 87 ? 23.248 35.660 45.266 1.00 17.69 210 ALA A CA 1
ATOM 661 C C . ALA A 1 87 ? 24.052 36.859 45.761 1.00 18.12 210 ALA A C 1
ATOM 662 O O . ALA A 1 87 ? 24.611 36.835 46.861 1.00 21.72 210 ALA A O 1
ATOM 664 N N . LEU A 1 88 ? 24.122 37.893 44.928 1.00 11.45 211 LEU A N 1
ATOM 665 C CA . LEU A 1 88 ? 24.926 39.083 45.215 1.00 8.25 211 LEU A CA 1
ATOM 666 C C . LEU A 1 88 ? 24.053 40.334 45.298 1.00 8.91 211 LEU A C 1
ATOM 667 O O . LEU A 1 88 ? 23.009 40.405 44.653 1.00 13.93 211 LEU A O 1
ATOM 672 N N . TYR A 1 89 ? 24.470 41.300 46.109 1.00 3.70 212 TYR A N 1
ATOM 673 C CA . TYR A 1 89 ? 23.816 42.603 46.141 1.00 5.24 212 TYR A CA 1
ATOM 674 C C . TYR A 1 89 ? 24.663 43.539 45.288 1.00 8.75 212 TYR A C 1
ATOM 675 O O . TYR A 1 89 ? 25.812 43.828 45.636 1.00 8.33 212 TYR A O 1
ATOM 684 N N . CYS A 1 90 ? 24.082 43.993 44.174 1.00 7.94 213 CYS A N 1
ATOM 685 C CA . CYS A 1 90 ? 24.786 44.713 43.111 1.00 5.89 213 CYS A CA 1
ATOM 686 C C . CYS A 1 90 ? 24.074 46.009 42.756 1.00 7.27 213 CYS A C 1
ATOM 687 O O . CYS A 1 90 ? 22.848 46.098 42.842 1.00 9.57 213 CYS A O 1
ATOM 690 N N . ASP A 1 91 ? 24.835 47.000 42.305 1.00 6.61 214 ASP A N 1
ATOM 691 C CA . ASP A 1 91 ? 24.246 48.266 41.870 1.00 7.55 214 ASP A CA 1
ATOM 692 C C . ASP A 1 91 ? 23.534 48.133 40.529 1.00 9.45 214 ASP A C 1
ATOM 693 O O . ASP A 1 91 ? 24.032 47.489 39.603 1.00 7.54 214 ASP A O 1
ATOM 698 N N . GLY A 1 92 ? 22.361 48.747 40.441 1.00 11.91 215 GLY A N 1
ATOM 699 C CA . GLY A 1 92 ? 21.618 48.819 39.192 1.00 9.97 215 GLY A CA 1
ATOM 700 C C . GLY A 1 92 ? 20.900 50.150 39.112 1.00 9.77 215 GLY A C 1
ATOM 701 O O . GLY A 1 92 ? 20.817 50.878 40.104 1.00 11.36 215 GLY A O 1
ATOM 702 N N . HIS A 1 93 ? 20.388 50.476 37.932 1.00 8.24 216 HIS A N 1
ATOM 703 C CA . HIS A 1 93 ? 19.583 51.678 37.772 1.00 7.51 216 HIS A CA 1
ATOM 704 C C . HIS A 1 93 ? 18.193 51.301 37.310 1.00 5.49 216 HIS A C 1
ATOM 705 O O . HIS A 1 93 ? 18.039 50.433 36.459 1.00 11.82 216 HIS A O 1
ATO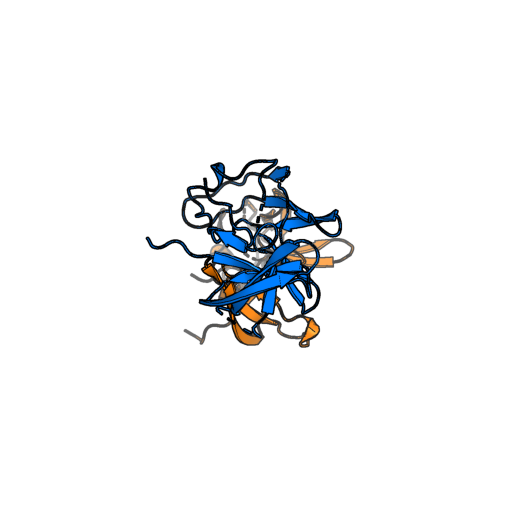M 712 N N . VAL A 1 94 ? 17.181 51.951 37.874 1.00 8.38 217 VAL A N 1
ATOM 713 C CA . VAL A 1 94 ? 15.798 51.685 37.485 1.00 7.03 217 VAL A CA 1
ATOM 714 C C . VAL A 1 94 ? 15.560 52.236 36.081 1.00 9.00 217 VAL A C 1
ATOM 715 O O . VAL A 1 94 ? 15.790 53.423 35.833 1.00 10.18 217 VAL A O 1
ATOM 727 N N . ASN A 1 96 ? 12.543 51.278 34.189 1.00 11.92 219 ASN A N 1
ATOM 728 C CA . ASN A 1 96 ? 11.108 51.275 33.925 1.00 15.14 219 ASN A CA 1
ATOM 729 C C . ASN A 1 96 ? 10.399 50.827 35.188 1.00 13.08 219 ASN A C 1
ATOM 730 O O . ASN A 1 96 ? 10.923 49.989 35.922 1.00 11.23 219 ASN A O 1
ATOM 735 N N . ILE A 1 97 ? 9.217 51.387 35.443 1.00 8.24 220 ILE A N 1
ATOM 736 C CA . ILE A 1 97 ? 8.389 50.956 36.572 1.00 8.95 220 ILE A CA 1
ATOM 737 C C . ILE A 1 97 ? 6.961 50.690 36.107 1.00 14.82 220 ILE A C 1
ATOM 738 O O . ILE A 1 97 ? 6.299 51.583 35.568 1.00 13.89 220 ILE A O 1
ATOM 743 N N . LYS A 1 98 ? 6.504 49.457 36.311 1.00 12.45 221 LYS A N 1
ATOM 744 C CA . LYS A 1 98 ? 5.105 49.112 36.119 1.00 16.52 221 LYS A CA 1
ATOM 745 C C . LYS A 1 98 ? 4.413 49.204 37.475 1.00 13.82 221 LYS A C 1
ATOM 746 O O . LYS A 1 98 ? 4.643 48.368 38.354 1.00 13.10 221 LYS A O 1
ATOM 752 N N . ARG A 1 99 ? 3.583 50.234 37.641 1.00 11.72 222 ARG A N 1
ATOM 753 C CA . ARG A 1 99 ? 2.942 50.517 38.922 1.00 16.68 222 ARG A CA 1
ATOM 754 C C . ARG A 1 99 ? 1.739 49.609 39.123 1.00 21.78 222 ARG A C 1
ATOM 755 O O . ARG A 1 99 ? 0.929 49.431 38.209 1.00 18.72 222 ARG A O 1
ATOM 763 N N . GLY A 1 100 ? 1.632 49.028 40.313 1.00 15.87 223 GLY A N 1
ATOM 764 C CA . GLY A 1 100 ? 0.523 48.130 40.626 1.00 17.75 223 GLY A CA 1
ATOM 765 C C . GLY A 1 100 ? -0.507 48.736 41.560 1.00 18.50 223 GLY A C 1
ATOM 766 O O . GLY A 1 100 ? -0.310 49.827 42.097 1.00 15.95 223 GLY A O 1
ATOM 767 N N . ILE A 1 101 ? -1.620 48.027 41.732 1.00 13.79 224 ILE A N 1
ATOM 768 C CA . ILE A 1 101 ? -2.639 48.401 42.709 1.00 16.91 224 ILE A CA 1
ATOM 769 C C . ILE A 1 101 ? -2.328 47.676 44.015 1.00 14.85 224 ILE A C 1
ATOM 770 O O . ILE A 1 101 ? -2.419 46.447 44.093 1.00 15.37 224 ILE A O 1
ATOM 775 N N . HIS A 1 102 ? -1.945 48.432 45.038 1.00 14.25 225 HIS A N 1
ATOM 776 C CA . HIS A 1 102 ? -1.602 47.828 46.323 1.00 11.32 225 HIS A CA 1
ATOM 777 C C . HIS A 1 102 ? -1.712 48.821 47.471 1.00 12.87 225 HIS A C 1
ATOM 778 O O . HIS A 1 102 ? -1.807 50.035 47.252 1.00 15.52 225 HIS A O 1
ATOM 785 N N . ASP A 1 103 ? -1.691 48.292 48.690 1.00 14.15 226 ASP A N 1
ATOM 786 C CA . ASP A 1 103 ? -1.767 49.110 49.897 1.00 15.81 226 ASP A CA 1
ATOM 787 C C . ASP A 1 103 ? -0.417 49.145 50.623 1.00 12.09 226 ASP A C 1
ATOM 788 O O . ASP A 1 103 ? 0.625 48.887 50.018 1.00 16.50 226 ASP A O 1
ATOM 793 N N . HIS A 1 104 ? -0.464 49.449 51.917 1.00 11.58 227 HIS A N 1
ATOM 794 C CA . HIS A 1 104 ? 0.704 49.572 52.797 1.00 14.02 227 HIS A CA 1
ATOM 795 C C . HIS A 1 104 ? 1.404 48.239 53.104 1.00 16.06 227 HIS A C 1
ATOM 796 O O . HIS A 1 104 ? 2.548 48.227 53.576 1.00 16.34 227 HIS A O 1
ATOM 803 N N . ALA A 1 105 ? 0.712 47.126 52.867 1.00 13.16 228 ALA A N 1
ATOM 804 C CA . ALA A 1 105 ? 1.185 45.813 53.313 1.00 18.51 228 ALA A CA 1
ATOM 805 C C . ALA A 1 105 ? 2.289 45.226 52.438 1.00 18.66 228 ALA A C 1
ATOM 806 O O . ALA A 1 105 ? 3.203 44.566 52.939 1.00 13.51 228 ALA A O 1
ATOM 808 N N . ARG A 1 106 ? 2.189 45.461 51.133 1.00 17.38 229 ARG A N 1
ATOM 809 C CA . ARG A 1 106 ? 3.050 44.802 50.155 1.00 16.33 229 ARG A CA 1
ATOM 810 C C . ARG A 1 106 ? 3.018 45.576 48.851 1.00 10.05 229 ARG A C 1
ATOM 811 O O . ARG A 1 106 ? 1.947 45.874 48.329 1.00 12.60 229 ARG A O 1
ATOM 819 N N . CYS A 1 107 ? 4.190 45.899 48.324 1.00 6.56 230 CYS A N 1
ATOM 820 C CA . CYS A 1 107 ? 4.266 46.545 47.021 1.00 8.17 230 CYS A CA 1
ATOM 821 C C . CYS A 1 107 ? 4.316 45.485 45.921 1.00 11.41 230 CYS A C 1
ATOM 822 O O . CYS A 1 107 ? 5.090 44.532 46.016 1.00 14.14 230 CYS A O 1
ATOM 825 N N . ASN A 1 108 ? 3.468 45.647 44.901 1.00 10.04 231 ASN A N 1
ATOM 826 C CA . ASN A 1 108 ? 3.472 44.774 43.721 1.00 12.06 231 ASN A CA 1
ATOM 827 C C . ASN A 1 108 ? 3.876 45.504 42.434 1.00 15.22 231 ASN A C 1
ATOM 828 O O . ASN A 1 108 ? 3.616 45.025 41.323 1.00 12.89 231 ASN A O 1
ATOM 833 N N . CYS A 1 109 ? 4.510 46.668 42.585 1.00 10.79 232 CYS A N 1
ATOM 834 C CA . CYS A 1 109 ? 5.102 47.366 41.448 1.00 8.65 232 CYS A CA 1
ATOM 835 C C . CYS A 1 109 ? 6.287 46.553 40.920 1.00 14.05 232 CYS A C 1
ATOM 836 O O . CYS A 1 109 ? 6.937 45.811 41.684 1.00 13.78 232 CYS A O 1
ATOM 839 N N . VAL A 1 110 ? 6.541 46.661 39.617 1.00 9.92 233 VAL A N 1
ATOM 840 C CA . VAL A 1 110 ? 7.646 45.937 38.982 1.00 9.68 233 VAL A CA 1
ATOM 841 C C . VAL A 1 110 ? 8.701 46.927 38.479 1.00 10.06 233 VAL A C 1
ATOM 842 O O . VAL A 1 110 ? 8.410 47.801 37.662 1.00 10.91 233 VAL A O 1
ATOM 846 N N . PHE A 1 111 ? 9.923 46.770 38.976 1.00 6.79 234 PHE A N 1
ATOM 847 C CA . PHE A 1 111 ? 11.016 47.678 38.662 1.00 8.52 234 PHE A CA 1
ATOM 848 C C . PHE A 1 111 ? 11.987 46.955 37.745 1.00 11.76 234 PHE A C 1
ATOM 849 O O . PHE A 1 111 ? 12.610 45.971 38.150 1.00 15.71 234 PHE A O 1
ATOM 857 N N . LEU A 1 112 ? 12.090 47.417 36.503 1.00 8.88 235 LEU A N 1
ATOM 858 C CA . LEU A 1 112 ? 13.098 46.880 35.594 1.00 5.86 235 LEU A CA 1
ATOM 859 C C . LEU A 1 112 ? 14.415 47.585 35.905 1.00 9.70 235 LEU A C 1
ATOM 860 O O . LEU A 1 112 ? 14.508 48.815 35.814 1.00 10.66 235 LEU A O 1
ATOM 865 N N . VAL A 1 113 ? 15.420 46.812 36.306 1.00 9.22 236 VAL A N 1
ATOM 866 C CA . VAL A 1 113 ? 16.722 47.388 36.621 1.00 5.34 236 VAL A CA 1
ATOM 867 C C . VAL A 1 113 ? 17.755 46.945 35.602 1.00 9.59 236 VAL A C 1
ATOM 868 O O . VAL A 1 113 ? 17.646 45.860 35.030 1.00 10.92 236 VAL A O 1
ATOM 872 N N . ARG A 1 114 ? 18.730 47.813 35.352 1.00 7.33 237 ARG A N 1
ATOM 873 C CA . ARG A 1 114 ? 19.879 47.462 34.540 1.00 7.31 237 ARG A CA 1
ATOM 874 C C . ARG A 1 114 ? 21.107 47.479 35.432 1.00 9.27 237 ARG A C 1
ATOM 875 O O . ARG A 1 114 ? 21.445 48.513 36.020 1.00 9.40 237 ARG A O 1
ATOM 883 N N . TYR A 1 115 ? 21.761 46.326 35.538 1.00 11.36 238 TYR A N 1
ATOM 884 C CA . TYR A 1 115 ? 22.944 46.188 36.381 1.00 11.47 238 TYR A CA 1
ATOM 885 C C . TYR A 1 115 ? 24.128 46.953 35.823 1.00 17.34 238 TYR A C 1
ATOM 886 O O . TYR A 1 115 ? 24.420 46.887 34.628 1.00 16.24 238 TYR A O 1
ATOM 895 N N . GLU A 1 116 ? 24.781 47.677 36.691 1.00 14.47 239 GLU A N 1
ATOM 896 C CA . GLU A 1 116 ? 25.849 48.533 36.296 1.00 17.63 239 GLU A CA 1
ATOM 897 C C . GLU A 1 116 ? 27.038 47.761 35.672 1.00 27.52 239 GLU A C 1
ATOM 898 O O . GLU A 1 116 ? 27.541 48.153 34.645 1.00 24.61 239 GLU A O 1
ATOM 904 N N . LEU A 1 117 ? 27.435 46.646 36.284 1.00 24.77 240 LEU A N 1
ATOM 905 C CA . LEU A 1 117 ? 28.640 45.914 35.885 1.00 30.54 240 LEU A CA 1
ATOM 906 C C . LEU A 1 117 ? 28.552 45.218 34.522 1.00 32.02 240 LEU A C 1
ATOM 907 O O . LEU A 1 117 ? 29.362 45.486 33.634 1.00 36.78 240 LEU A O 1
ATOM 912 N N . ASP A 1 118 ? 27.588 44.314 34.369 1.00 26.41 241 ASP A N 1
ATOM 913 C CA . ASP A 1 118 ? 27.504 43.482 33.167 1.00 27.59 241 ASP A CA 1
ATOM 914 C C . ASP A 1 118 ? 26.402 43.931 32.215 1.00 28.04 241 ASP A C 1
ATOM 915 O O . ASP A 1 118 ? 26.135 43.268 31.207 1.00 26.89 241 ASP A O 1
ATOM 920 N N . ASN A 1 119 ? 25.738 45.010 32.591 1.00 27.06 242 ASN A N 1
ATOM 921 C CA . ASN A 1 119 ? 24.777 45.688 31.761 1.00 26.97 242 ASN A CA 1
ATOM 922 C C . ASN A 1 119 ? 23.497 44.894 31.463 1.00 22.25 242 ASN A C 1
ATOM 923 O O . ASN A 1 119 ? 22.720 45.266 30.623 1.00 27.94 242 ASN A O 1
ATOM 928 N N . THR A 1 120 ? 23.295 43.816 32.191 1.00 13.61 243 THR A N 1
ATOM 929 C CA . THR A 1 120 ? 22.122 42.962 32.026 1.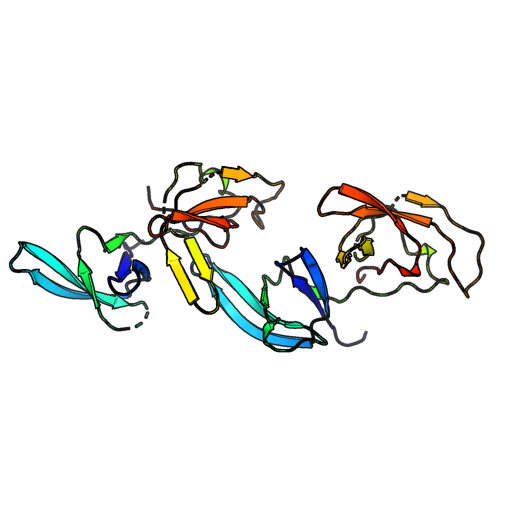00 12.59 243 THR A CA 1
ATOM 930 C C . THR A 1 120 ? 20.910 43.574 32.721 1.00 13.06 243 THR A C 1
ATOM 931 O O . THR A 1 120 ? 21.058 44.451 33.579 1.00 14.53 243 THR A O 1
ATOM 935 N N . GLU A 1 121 ? 19.718 43.107 32.357 1.00 13.52 244 GLU A N 1
ATOM 936 C CA . GLU A 1 121 ? 18.488 43.640 32.943 1.00 17.00 244 GLU A CA 1
ATOM 937 C C . GLU A 1 121 ? 17.665 42.564 33.646 1.00 20.58 244 GLU A C 1
ATOM 938 O O . GLU A 1 121 ? 17.718 41.386 33.278 1.00 20.08 244 GLU A O 1
ATOM 944 N N . GLU A 1 122 ? 16.916 42.975 34.667 1.00 12.57 245 GLU A N 1
ATOM 945 C CA . GLU A 1 122 ? 16.084 42.061 35.442 1.00 10.73 245 GLU A CA 1
ATOM 946 C C . GLU A 1 122 ? 14.886 42.827 35.991 1.00 12.16 245 GLU A C 1
ATOM 947 O O . GLU A 1 122 ? 15.018 43.984 36.389 1.00 12.26 245 GLU A O 1
ATOM 953 N N . SER A 1 123 ? 13.720 42.185 35.986 1.00 7.29 246 SER A N 1
ATOM 954 C CA . SER A 1 123 ? 12.537 42.737 36.622 1.00 9.69 246 SER A CA 1
ATOM 955 C C . SER A 1 123 ? 12.506 42.333 38.096 1.00 12.07 246 SER A C 1
ATOM 956 O O . SER A 1 123 ? 12.484 41.148 38.418 1.00 12.70 246 SER A O 1
ATOM 959 N N . LEU A 1 124 ? 12.512 43.327 38.983 1.00 13.36 247 LEU A N 1
ATOM 960 C CA . LEU A 1 124 ? 12.563 43.092 40.425 1.00 12.42 247 LEU A CA 1
ATOM 961 C C . LEU A 1 124 ? 11.385 43.729 41.149 1.00 14.91 247 LEU A C 1
ATOM 962 O O . LEU A 1 124 ? 10.850 44.757 40.718 1.00 11.66 247 LEU A O 1
ATOM 967 N N . GLY A 1 125 ? 10.984 43.110 42.252 1.00 8.82 248 GLY A N 1
ATOM 968 C CA . GLY A 1 125 ? 10.008 43.713 43.145 1.00 9.23 248 GLY A CA 1
ATOM 969 C C . GLY A 1 125 ? 10.710 44.586 44.173 1.00 9.92 248 GLY A C 1
ATOM 970 O O . GLY A 1 125 ? 11.950 44.543 44.321 1.00 8.52 248 GLY A O 1
ATOM 971 N N . LEU A 1 126 ? 9.917 45.372 44.893 1.00 5.99 249 LEU A N 1
ATOM 972 C CA . LEU A 1 126 ? 10.447 46.257 45.925 1.00 9.61 249 LEU A CA 1
ATOM 973 C C . LEU A 1 126 ? 11.245 45.477 46.979 1.00 6.33 249 LEU A C 1
ATOM 974 O O . LEU A 1 126 ? 12.193 46.001 47.568 1.00 8.82 249 LEU A O 1
ATOM 979 N N . GLU A 1 127 ? 10.866 44.223 47.193 1.00 9.02 250 GLU A N 1
ATOM 980 C CA . GLU A 1 127 ? 11.475 43.392 48.237 1.00 11.60 250 GLU A CA 1
ATOM 981 C C . GLU A 1 127 ? 12.911 42.946 47.917 1.00 10.60 250 GLU A C 1
ATOM 982 O O . GLU A 1 127 ? 13.567 42.326 48.752 1.00 13.47 250 GLU A O 1
ATOM 988 N N . ARG A 1 128 ? 13.386 43.251 46.710 1.00 8.18 251 ARG A N 1
ATOM 989 C CA . ARG A 1 128 ? 14.751 42.910 46.304 1.00 7.65 251 ARG A CA 1
ATOM 990 C C . ARG A 1 128 ? 15.609 44.129 45.967 1.00 11.68 251 ARG A C 1
ATOM 991 O O . ARG A 1 128 ? 16.698 43.995 45.420 1.00 8.04 251 ARG A O 1
ATOM 999 N N . ILE A 1 129 ? 15.120 45.319 46.291 1.00 9.38 252 ILE A N 1
ATOM 1000 C CA . ILE A 1 129 ? 15.869 46.534 45.998 1.00 9.57 252 ILE A CA 1
ATOM 1001 C C . ILE A 1 129 ? 15.951 47.460 47.218 1.00 12.64 252 ILE A C 1
ATOM 1002 O O . ILE A 1 129 ? 15.016 47.531 48.019 1.00 12.82 252 ILE A O 1
ATOM 1007 N N . CYS A 1 130 ? 17.080 48.146 47.358 1.00 7.25 253 CYS A N 1
ATOM 1008 C CA . CYS A 1 130 ? 17.285 49.109 48.445 1.00 7.20 253 CYS A CA 1
ATOM 1009 C C . CYS A 1 130 ? 17.718 50.449 47.879 1.00 7.94 253 CYS A C 1
ATOM 1010 O O . CYS A 1 130 ? 18.441 50.497 46.889 1.00 10.07 253 CYS A O 1
ATOM 1013 N N . ARG A 1 131 ? 17.296 51.535 48.516 1.00 7.55 254 ARG A N 1
ATOM 1014 C CA . ARG A 1 131 ? 17.598 52.870 48.009 1.00 7.33 254 ARG A CA 1
ATOM 1015 C C . ARG A 1 131 ? 18.879 53.425 48.626 1.00 8.07 254 ARG A C 1
ATOM 1016 O O . ARG A 1 131 ? 19.345 52.934 49.651 1.00 9.61 254 ARG A O 1
ATOM 1024 N N . ARG A 1 132 ? 19.438 54.449 47.991 1.00 7.97 255 ARG A N 1
ATOM 1025 C CA . ARG A 1 132 ? 20.582 55.171 48.539 1.00 8.92 255 ARG A CA 1
ATOM 1026 C C . ARG A 1 132 ? 20.051 56.283 49.438 1.00 12.81 255 ARG A C 1
ATOM 1027 O O . ARG A 1 132 ? 18.925 56.752 49.227 1.00 13.21 255 ARG A O 1
ATOM 1035 N N . PRO A 1 133 ? 20.843 56.700 50.447 1.00 13.53 256 PRO A N 1
ATOM 1036 C CA . PRO A 1 133 ? 20.465 57.826 51.311 1.00 12.65 256 PRO A CA 1
ATOM 1037 C C . PRO A 1 133 ? 20.347 59.137 50.536 1.00 19.16 256 PRO A C 1
ATOM 1038 O O . PRO A 1 133 ? 20.919 59.264 49.445 1.00 22.01 2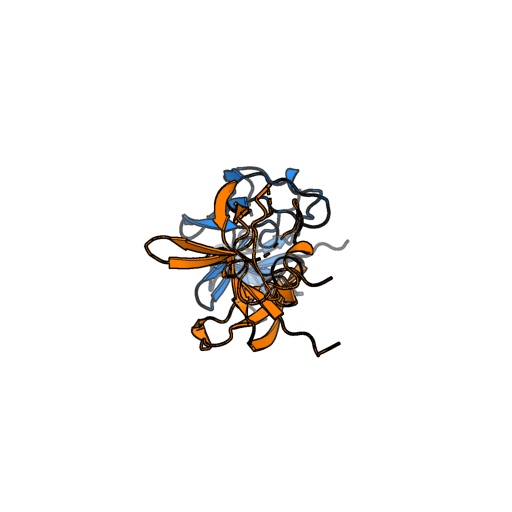56 PRO A O 1
ATOM 1042 N N . GLU A 1 134 ? 19.615 60.091 51.115 1.00 26.70 257 GLU A N 1
ATOM 1043 C CA . GLU A 1 134 ? 19.491 61.458 50.591 1.00 37.87 257 GLU A CA 1
ATOM 1044 C C . GLU A 1 134 ? 18.494 61.522 49.442 1.00 45.97 257 GLU A C 1
ATOM 1045 O O . GLU A 1 134 ? 17.296 61.709 49.666 1.00 50.05 257 GLU A O 1
ATOM 1051 N N . SER B 1 1 ? -10.673 18.894 62.266 1.00 24.65 124 SER B N 1
ATOM 1052 C CA . SER B 1 1 ? -10.165 18.952 60.860 1.00 26.05 124 SER B CA 1
ATOM 1053 C C . SER B 1 1 ? -8.827 18.217 60.715 1.00 28.50 124 SER B C 1
ATOM 1054 O O . SER B 1 1 ? -8.158 17.930 61.709 1.00 32.30 124 SER B O 1
ATOM 1057 N N . ALA B 1 2 ? -8.450 17.907 59.477 1.00 23.17 125 ALA B N 1
ATOM 1058 C CA . ALA B 1 2 ? -7.185 17.222 59.188 1.00 23.14 125 ALA B CA 1
ATOM 1059 C C . ALA B 1 2 ? -5.997 18.183 59.300 1.00 14.76 125 ALA B C 1
ATOM 1060 O O . ALA B 1 2 ? -6.178 19.404 59.285 1.00 15.85 125 ALA B O 1
ATOM 1062 N N . ASP B 1 3 ? -4.790 17.631 59.407 1.00 17.08 126 ASP B N 1
ATOM 1063 C CA . ASP B 1 3 ? -3.570 18.447 59.417 1.00 18.48 126 ASP B CA 1
ATOM 1064 C C . ASP B 1 3 ? -3.452 19.225 58.114 1.00 16.10 126 ASP B C 1
ATOM 1065 O O . ASP B 1 3 ? -3.838 18.736 57.052 1.00 14.56 126 ASP B O 1
ATOM 1070 N N . LEU B 1 4 ? -2.916 20.434 58.199 1.00 9.97 127 LEU B N 1
ATOM 1071 C CA . LEU B 1 4 ? -2.813 21.298 57.031 1.00 10.64 127 LEU B CA 1
ATOM 1072 C C . LEU B 1 4 ? -1.768 20.789 56.049 1.00 11.22 127 LEU B C 1
ATOM 1073 O O . LEU B 1 4 ? -0.722 20.294 56.455 1.00 11.63 127 LEU B O 1
ATOM 1078 N N . ALA B 1 5 ? -2.089 20.883 54.760 1.00 8.27 128 ALA B N 1
ATOM 1079 C CA . ALA B 1 5 ? -1.138 20.667 53.672 1.00 14.25 128 ALA B CA 1
ATOM 1080 C C . ALA B 1 5 ? -1.161 21.911 52.796 1.00 11.87 128 ALA B C 1
ATOM 1081 O O . ALA B 1 5 ? -2.134 22.669 52.823 1.00 9.52 128 ALA B O 1
ATOM 1083 N N . PHE B 1 6 ? -0.107 22.112 52.008 1.00 8.07 129 PHE B N 1
ATOM 1084 C CA . PHE B 1 6 ? 0.102 23.400 51.356 1.00 8.78 129 PHE B CA 1
ATOM 1085 C C . PHE B 1 6 ? 0.365 23.339 49.852 1.00 5.40 129 PHE B C 1
ATOM 1086 O O . PHE B 1 6 ? 0.770 22.306 49.311 1.00 10.08 129 PHE B O 1
ATOM 1094 N N . GLU B 1 7 ? 0.089 24.459 49.189 1.00 9.20 130 GLU B N 1
ATOM 1095 C CA . GLU B 1 7 ? 0.500 24.693 47.813 1.00 8.91 130 GLU B CA 1
ATOM 1096 C C . GLU B 1 7 ? 1.297 25.993 47.773 1.00 12.83 130 GLU B C 1
ATOM 1097 O O . GLU B 1 7 ? 1.101 26.885 48.609 1.00 11.31 130 GLU B O 1
ATOM 1103 N N . ALA B 1 8 ? 2.222 26.082 46.824 1.00 8.05 131 ALA B N 1
ATOM 1104 C CA . ALA B 1 8 ? 3.039 27.272 46.681 1.00 10.93 131 ALA B CA 1
ATOM 1105 C C . ALA B 1 8 ? 3.057 27.765 45.239 1.00 10.88 131 ALA B C 1
ATOM 1106 O O . ALA B 1 8 ? 2.952 26.973 44.298 1.00 8.63 131 ALA B O 1
ATOM 1108 N N . LYS B 1 9 ? 3.245 29.054 45.077 1.00 9.27 132 LYS B N 1
ATOM 1109 C CA . LYS B 1 9 ? 3.197 29.703 43.778 1.00 11.48 132 LYS B CA 1
ATOM 1110 C C . LYS B 1 9 ? 4.599 29.870 43.207 1.00 13.44 132 LYS B C 1
ATOM 1111 O O . LYS B 1 9 ? 5.447 30.453 43.828 1.00 13.58 132 LYS B O 1
ATOM 1117 N N . SER B 1 10 ? 4.815 29.333 42.034 1.00 10.82 133 SER B N 1
ATOM 1118 C CA . SER B 1 10 ? 6.125 29.403 41.391 1.00 16.15 133 SER B CA 1
ATOM 1119 C C . SER B 1 10 ? 6.323 30.751 40.713 1.00 17.83 133 SER B C 1
ATOM 1120 O O . SER B 1 10 ? 5.414 31.257 40.051 1.00 15.51 133 SER B O 1
ATOM 1123 N N . ALA B 1 11 ? 7.514 31.325 40.877 1.00 12.54 134 ALA B N 1
ATOM 1124 C CA . ALA B 1 11 ? 7.885 32.557 40.181 1.00 16.34 134 ALA B CA 1
ATOM 1125 C C . ALA B 1 11 ? 8.112 32.321 38.686 1.00 21.35 134 ALA B C 1
ATOM 1126 O O . ALA B 1 11 ? 8.152 33.277 37.897 1.00 18.97 134 ALA B O 1
ATOM 1128 N N . ARG B 1 12 ? 8.258 31.062 38.310 1.00 16.39 135 ARG B N 1
ATOM 1129 C CA . ARG B 1 12 ? 8.499 30.663 36.935 1.00 16.61 135 ARG B CA 1
ATOM 1130 C C . ARG B 1 12 ? 7.280 30.885 36.032 1.00 22.09 135 ARG B C 1
ATOM 1131 O O . ARG B 1 12 ? 7.416 31.333 34.920 1.00 21.58 135 ARG B O 1
ATOM 1139 N N . ASP B 1 13 ? 6.098 30.557 36.536 1.00 14.96 136 ASP B N 1
ATOM 1140 C CA . ASP B 1 13 ? 4.880 30.569 35.714 1.00 16.91 136 ASP B CA 1
ATOM 1141 C C . ASP B 1 13 ? 3.645 31.142 36.422 1.00 17.99 136 ASP B C 1
ATOM 1142 O O . ASP B 1 13 ? 2.564 31.210 35.832 1.00 16.18 136 ASP B O 1
ATOM 1147 N N . TYR B 1 14 ? 3.824 31.557 37.666 1.00 15.14 137 TYR B N 1
ATOM 1148 C CA . TYR B 1 14 ? 2.779 32.097 38.516 1.00 15.29 137 TYR B CA 1
ATOM 1149 C C . TYR B 1 14 ? 1.657 31.108 38.840 1.00 15.38 137 TYR B C 1
ATOM 1150 O O . TYR B 1 14 ? 0.616 31.479 39.297 1.00 18.68 137 TYR B O 1
ATOM 1159 N N . ALA B 1 15 ? 1.926 29.854 38.604 1.00 12.14 138 ALA B N 1
ATOM 1160 C CA . ALA B 1 15 ? 0.987 28.773 38.880 1.00 13.00 138 ALA B CA 1
ATOM 1161 C C . ALA B 1 15 ? 1.245 28.156 40.259 1.00 12.81 138 ALA B C 1
ATOM 1162 O O . ALA B 1 15 ? 2.308 28.362 40.858 1.00 12.33 138 ALA B O 1
ATOM 1164 N N . TRP B 1 16 ? 0.274 27.392 40.748 1.00 10.17 139 TRP B N 1
ATOM 1165 C CA . TRP B 1 16 ? 0.347 26.802 42.086 1.00 10.80 139 TRP B CA 1
ATOM 1166 C C . TRP B 1 16 ? 0.657 25.317 42.005 1.00 13.31 139 TRP B C 1
ATOM 1167 O O . TRP B 1 16 ? 0.151 24.617 41.119 1.00 12.50 139 TRP B O 1
ATOM 1178 N N . TYR B 1 17 ? 1.475 24.843 42.943 1.00 9.46 140 TYR B N 1
ATOM 1179 C CA . TYR B 1 17 ? 1.920 23.452 42.970 1.00 8.91 140 TYR B CA 1
ATOM 1180 C C . TYR B 1 17 ? 1.941 22.949 44.406 1.00 9.25 140 TYR B C 1
ATOM 1181 O O . TYR B 1 17 ? 2.347 23.682 45.313 1.00 7.38 140 TYR B O 1
ATOM 1190 N N . ASP B 1 18 ? 1.533 21.699 44.609 1.00 6.82 141 ASP B N 1
ATOM 1191 C CA . ASP B 1 18 ? 1.549 21.113 45.951 1.00 9.14 141 ASP B CA 1
ATOM 1192 C C . ASP B 1 18 ? 2.960 21.060 46.517 1.00 10.59 141 ASP B C 1
ATOM 1193 O O . ASP B 1 18 ? 3.917 20.742 45.804 1.00 9.13 141 ASP B O 1
ATOM 1198 N N . VAL B 1 19 ? 3.062 21.402 47.798 1.00 7.76 142 VAL B N 1
ATOM 1199 C CA . VAL B 1 19 ? 4.322 21.428 48.533 1.00 10.11 142 VAL B CA 1
ATOM 1200 C C . VAL B 1 19 ? 4.486 20.139 49.328 1.00 10.27 142 VAL B C 1
ATOM 1201 O O . VAL B 1 19 ? 3.588 19.743 50.075 1.00 12.69 142 VAL B O 1
ATOM 1205 N N . SER B 1 20 ? 5.645 19.507 49.172 1.00 8.94 143 SER B N 1
ATOM 1206 C CA . SER B 1 20 ? 5.988 18.288 49.903 1.00 9.96 143 SER B CA 1
ATOM 1207 C C . SER B 1 20 ? 6.580 18.592 51.289 1.00 11.77 143 SER B C 1
ATOM 1208 O O . SER B 1 20 ? 6.236 17.942 52.283 1.00 14.40 143 SER B O 1
ATOM 1211 N N . SER B 1 21 ? 7.473 19.579 51.356 1.00 9.86 144 SER B N 1
ATOM 1212 C CA . SER B 1 21 ? 8.082 19.986 52.621 1.00 7.78 144 SER B CA 1
ATOM 1213 C C . SER B 1 21 ? 8.704 21.372 52.509 1.00 9.92 144 SER B C 1
ATOM 1214 O O . SER B 1 21 ? 8.864 21.900 51.405 1.00 11.04 144 SER B O 1
ATOM 1217 N N . PHE B 1 22 ? 9.046 21.941 53.662 1.00 7.38 145 PHE B N 1
ATOM 1218 C CA . PHE B 1 22 ? 9.748 23.216 53.755 1.00 8.80 145 PHE B CA 1
ATOM 1219 C C . PHE B 1 22 ? 11.100 22.935 54.390 1.00 10.53 145 PHE B C 1
ATOM 1220 O O . PHE B 1 22 ? 11.179 22.287 55.439 1.00 11.26 145 PHE B O 1
ATOM 1228 N N . LEU B 1 23 ? 12.155 23.441 53.765 1.00 10.37 146 LEU B N 1
ATOM 1229 C CA . LEU B 1 23 ? 13.523 23.058 54.125 1.00 7.89 146 LEU B CA 1
ATOM 1230 C C . LEU B 1 23 ? 14.187 24.032 55.091 1.00 12.47 146 LEU B C 1
ATOM 1231 O O . LEU B 1 23 ? 14.900 23.624 56.017 1.00 10.71 146 LEU B O 1
ATOM 1236 N N . THR B 1 24 ? 13.950 25.321 54.871 1.00 8.26 147 THR B N 1
ATOM 1237 C CA . THR B 1 24 ? 14.652 26.371 55.599 1.00 8.43 147 THR B CA 1
ATOM 1238 C C . THR B 1 24 ? 14.027 27.728 55.269 1.00 9.01 147 THR B C 1
ATOM 1239 O O . THR B 1 24 ? 13.026 27.805 54.547 1.00 9.34 147 THR B O 1
ATOM 1243 N N . TYR B 1 25 ? 14.597 28.788 55.823 1.00 9.23 148 TYR B N 1
ATOM 1244 C CA . TYR B 1 25 ? 14.160 30.136 55.509 1.00 9.44 148 TYR B CA 1
ATOM 1245 C C . TYR B 1 25 ? 15.382 31.034 55.422 1.00 13.61 148 TYR B C 1
ATOM 1246 O O . TYR B 1 25 ? 16.484 30.649 55.844 1.00 11.08 148 TYR B O 1
ATOM 1255 N N . ARG B 1 26 ? 15.183 32.227 54.870 1.00 5.77 149 ARG B N 1
ATOM 1256 C CA . ARG B 1 26 ? 16.203 33.257 54.883 1.00 8.15 149 ARG B CA 1
ATOM 1257 C C . ARG B 1 26 ? 15.534 34.613 55.003 1.00 10.28 149 ARG B C 1
ATOM 1258 O O . ARG B 1 26 ? 14.335 34.756 54.730 1.00 8.98 149 ARG B O 1
ATOM 1266 N N . VAL B 1 27 ? 16.312 35.606 55.414 1.00 11.56 150 VAL B N 1
ATOM 1267 C CA . VAL B 1 27 ? 15.851 36.986 55.442 1.00 9.98 150 VAL B CA 1
ATOM 1268 C C . VAL B 1 27 ? 16.829 37.811 54.614 1.00 10.29 150 VAL B C 1
ATOM 1269 O O . VAL B 1 27 ? 18.028 37.822 54.894 1.00 9.87 150 VAL B O 1
ATOM 1273 N N . LEU B 1 28 ? 16.315 38.480 53.585 1.00 9.47 151 LEU B N 1
ATOM 1274 C CA . LEU B 1 28 ? 17.149 39.314 52.716 1.00 13.24 151 LEU B CA 1
ATOM 1275 C C . LEU B 1 28 ? 17.453 40.632 53.436 1.00 11.61 151 LEU B C 1
ATOM 1276 O O . LEU B 1 28 ? 16.810 40.945 54.432 1.00 10.91 151 LEU B O 1
ATOM 1281 N N . ARG B 1 29 ? 18.429 41.392 52.942 1.00 8.36 152 ARG B N 1
ATOM 1282 C CA . ARG B 1 29 ? 18.787 42.680 53.554 1.00 14.57 152 ARG B CA 1
ATOM 1283 C C . ARG B 1 29 ? 17.633 43.689 53.573 1.00 14.29 152 ARG B C 1
ATOM 1284 O O . ARG B 1 29 ? 17.633 44.628 54.370 1.00 16.32 152 ARG B O 1
ATOM 1292 N N . THR B 1 30 ? 16.657 43.485 52.695 1.00 12.77 153 THR B N 1
ATOM 1293 C CA . THR B 1 30 ? 15.464 44.328 52.626 1.00 11.68 153 THR B CA 1
ATOM 1294 C C . THR B 1 30 ? 14.460 44.022 53.745 1.00 13.20 153 THR B C 1
ATOM 1295 O O . THR B 1 30 ? 13.484 44.754 53.926 1.00 16.05 153 THR B O 1
ATOM 1299 N N . GLY B 1 31 ? 14.695 42.935 54.478 1.00 12.40 154 GLY B N 1
ATOM 1300 C CA . GLY B 1 31 ? 13.758 42.456 55.493 1.00 14.94 154 GLY B CA 1
ATOM 1301 C C . GLY B 1 31 ? 12.831 41.357 54.991 1.00 16.48 154 GLY B C 1
ATOM 1302 O O . GLY B 1 31 ? 12.102 40.746 55.780 1.00 14.03 154 GLY B O 1
ATOM 1303 N N . GLU B 1 32 ? 12.868 41.100 53.683 1.00 9.70 155 GLU B N 1
ATOM 1304 C CA . GLU B 1 32 ? 12.001 40.108 53.050 1.00 13.72 155 GLU B CA 1
ATOM 1305 C C . GLU B 1 32 ? 12.312 38.700 53.548 1.00 14.75 155 GLU B C 1
ATOM 1306 O O . GLU B 1 32 ? 13.439 38.224 53.400 1.00 10.44 155 GLU B O 1
ATOM 1312 N N . LEU B 1 33 ? 11.316 38.049 54.142 1.00 9.04 156 LEU B N 1
ATOM 1313 C CA . LEU B 1 33 ? 11.467 36.657 54.575 1.00 10.55 156 LEU B CA 1
ATOM 1314 C C . LEU B 1 33 ? 10.967 35.706 53.493 1.00 9.31 156 LEU B C 1
ATOM 1315 O O . LEU B 1 33 ? 9.875 35.889 52.944 1.00 12.31 156 LEU B O 1
ATOM 1320 N N . GLU B 1 34 ? 11.775 34.696 53.183 1.00 8.89 157 GLU B N 1
ATOM 1321 C CA . GLU B 1 34 ? 11.383 33.652 52.240 1.00 8.92 157 GLU B CA 1
ATOM 1322 C C . GLU B 1 34 ? 11.630 32.277 52.840 1.00 12.82 157 GLU B C 1
ATOM 1323 O O . GLU B 1 34 ? 12.569 32.084 53.614 1.00 11.87 157 GLU B O 1
ATOM 1329 N N . VAL B 1 35 ? 10.781 31.328 52.474 1.00 8.89 158 VAL B N 1
ATOM 1330 C CA . VAL B 1 35 ? 10.974 29.940 52.863 1.00 8.81 158 VAL B CA 1
ATOM 1331 C C . VAL B 1 35 ? 11.342 29.136 51.627 1.00 7.00 158 VAL B C 1
ATOM 1332 O O . VAL B 1 35 ? 10.920 29.466 50.515 1.00 9.90 158 VAL B O 1
ATOM 1336 N N . ARG B 1 36 ? 12.140 28.096 51.830 1.00 7.64 159 ARG B N 1
ATOM 1337 C CA . ARG B 1 36 ? 12.591 27.228 50.753 1.00 8.91 159 ARG B CA 1
ATOM 1338 C C . ARG B 1 36 ? 11.640 26.039 50.658 1.00 10.63 159 ARG B C 1
ATOM 1339 O O . ARG B 1 36 ? 11.571 25.222 51.576 1.00 9.75 159 ARG B O 1
ATOM 1347 N N . VAL B 1 37 ? 10.902 25.951 49.553 1.00 7.87 160 VAL B N 1
ATOM 1348 C CA . VAL B 1 37 ? 9.907 24.896 49.391 1.00 9.79 160 VAL B CA 1
ATOM 1349 C C . VAL B 1 37 ? 10.406 23.794 48.467 1.00 10.38 160 VAL B C 1
ATOM 1350 O O . VAL B 1 37 ? 11.101 24.060 47.481 1.00 11.30 160 VAL B O 1
ATOM 1354 N N . ARG B 1 38 ? 10.060 22.560 48.810 1.00 8.61 161 ARG B N 1
ATOM 1355 C CA . ARG B 1 38 ? 10.241 21.430 47.918 1.00 9.95 161 ARG B CA 1
ATOM 1356 C C . ARG B 1 38 ? 8.870 21.002 47.406 1.00 12.58 161 ARG B C 1
ATOM 1357 O O . ARG B 1 38 ? 7.949 20.779 48.193 1.00 11.50 161 ARG B O 1
ATOM 1365 N N . PHE B 1 39 ? 8.747 20.883 46.088 1.00 7.40 162 PHE B N 1
ATOM 1366 C CA . PHE B 1 39 ? 7.463 20.575 45.461 1.00 12.35 162 PHE B CA 1
ATOM 1367 C C . PHE B 1 39 ? 7.224 19.071 45.346 1.00 14.56 162 PHE B C 1
ATOM 1368 O O . PHE B 1 39 ? 8.143 18.314 45.006 1.00 15.25 162 PHE B O 1
ATOM 1376 N N . SER B 1 40 ? 5.991 18.652 45.637 1.00 12.79 163 SER B N 1
ATOM 1377 C CA . SER B 1 40 ? 5.558 17.251 45.484 1.00 16.00 163 SER B CA 1
ATOM 1378 C C . SER B 1 40 ? 5.763 16.739 44.064 1.00 15.91 163 SER B C 1
ATOM 1379 O O . SER B 1 40 ? 5.330 17.375 43.103 1.00 17.83 163 SER B O 1
ATOM 1382 N N . GLY B 1 41 ? 6.416 15.587 43.938 1.00 19.13 164 GLY B N 1
ATOM 1383 C CA . GLY B 1 41 ? 6.624 14.953 42.634 1.00 24.75 164 GLY B C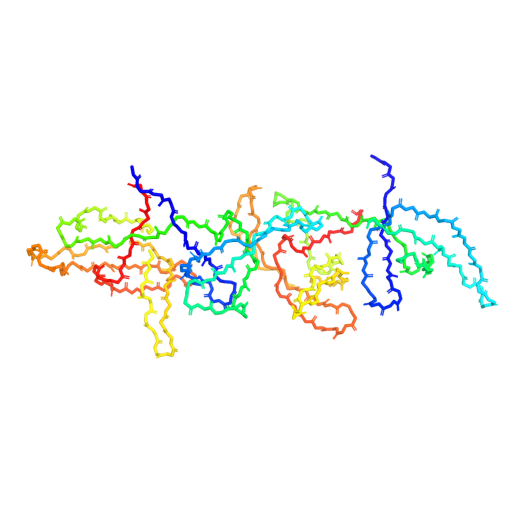A 1
ATOM 1384 C C . GLY B 1 41 ? 7.798 15.499 41.835 1.00 27.47 164 GLY B C 1
ATOM 1385 O O . GLY B 1 41 ? 7.973 15.147 40.664 1.00 27.28 164 GLY B O 1
ATOM 1386 N N . PHE B 1 42 ? 8.597 16.360 42.465 1.00 19.74 165 PHE B N 1
ATOM 1387 C CA . PHE B 1 42 ? 9.777 16.958 41.833 1.00 20.15 165 PHE B CA 1
ATOM 1388 C C . PHE B 1 42 ? 11.006 16.804 42.726 1.00 26.62 165 PHE B C 1
ATOM 1389 O O . PHE B 1 42 ? 10.888 16.820 43.955 1.00 26.37 165 PHE B O 1
ATOM 1397 N N . ASP B 1 43 ? 12.183 16.680 42.110 1.00 26.87 166 ASP B N 1
ATOM 1398 C CA . ASP B 1 43 ? 13.445 16.601 42.859 1.00 30.32 166 ASP B CA 1
ATOM 1399 C C . ASP B 1 43 ? 13.935 17.987 43.293 1.00 25.37 166 ASP B C 1
ATOM 1400 O O . ASP B 1 43 ? 13.250 18.993 43.070 1.00 25.41 166 ASP B O 1
ATOM 1405 N N . ASN B 1 44 ? 15.136 18.047 43.836 1.00 18.65 167 ASN B N 1
ATOM 1406 C CA . ASN B 1 44 ? 15.620 19.267 44.445 1.00 21.98 167 ASN B CA 1
ATOM 1407 C C . ASN B 1 44 ? 15.867 20.424 43.502 1.00 20.57 167 ASN B C 1
ATOM 1408 O O . ASN B 1 44 ? 15.870 21.554 43.901 1.00 24.25 167 ASN B O 1
ATOM 1413 N N . ARG B 1 45 ? 16.043 20.127 42.238 1.00 18.96 168 ARG B N 1
ATOM 1414 C CA . ARG B 1 45 ? 16.310 21.170 41.244 1.00 21.10 168 ARG B CA 1
ATOM 1415 C C . ARG B 1 45 ? 15.112 22.111 41.037 1.00 24.59 168 ARG B C 1
ATOM 1416 O O . ARG B 1 45 ? 15.246 23.184 40.444 1.00 24.34 168 ARG B O 1
ATOM 1424 N N . HIS B 1 46 ? 13.953 21.712 41.556 1.00 22.37 169 HIS B N 1
ATOM 1425 C CA . HIS B 1 46 ? 12.743 22.524 41.471 1.00 18.81 169 HIS B CA 1
ATOM 1426 C C . HIS B 1 46 ? 12.482 23.359 42.730 1.00 15.15 169 HIS B C 1
ATOM 1427 O O . HIS B 1 46 ? 11.580 24.199 42.734 1.00 11.20 169 HIS B O 1
ATOM 1434 N N . ASP B 1 47 ? 13.276 23.144 43.782 1.00 14.61 170 ASP B N 1
ATOM 1435 C CA . ASP B 1 47 ? 13.124 23.912 45.028 1.00 14.49 170 ASP B CA 1
ATOM 1436 C C . ASP B 1 47 ? 13.139 25.412 44.749 1.00 15.53 170 ASP B C 1
ATOM 1437 O O . ASP B 1 47 ? 13.899 25.889 43.900 1.00 13.44 170 ASP B O 1
ATOM 1442 N N . GLU B 1 48 ? 12.293 26.150 45.460 1.00 10.28 171 GLU B N 1
ATOM 1443 C CA . GLU B 1 48 ? 12.180 27.592 45.269 1.00 9.08 171 GLU B CA 1
ATOM 1444 C C . GLU B 1 48 ? 12.093 28.344 46.585 1.00 11.48 171 GLU B C 1
ATOM 1445 O O . GLU B 1 48 ? 11.520 27.845 47.552 1.00 10.16 171 GLU B O 1
ATOM 1451 N N . TRP B 1 49 ? 12.671 29.546 46.606 1.00 12.96 172 TRP B N 1
ATOM 1452 C CA . TRP B 1 49 ? 12.492 30.488 47.702 1.00 10.77 172 TRP B CA 1
ATOM 1453 C C . TRP B 1 49 ? 11.234 31.294 47.411 1.00 15.38 172 TRP B C 1
ATOM 1454 O O . TRP B 1 49 ? 11.143 31.946 46.363 1.00 13.11 172 TRP B O 1
ATOM 1465 N N . VAL B 1 50 ? 10.266 31.253 48.326 1.00 14.76 173 VAL B N 1
ATOM 1466 C CA . VAL B 1 50 ? 9.017 32.004 48.156 1.00 15.97 173 VAL B CA 1
ATOM 1467 C C . VAL B 1 50 ? 8.607 32.749 49.428 1.00 17.19 173 VAL B C 1
ATOM 1468 O O . VAL B 1 50 ? 8.871 32.285 50.543 1.00 8.55 173 VAL B O 1
ATOM 1472 N N . ASN B 1 51 ? 7.962 33.901 49.237 1.00 11.31 174 ASN B N 1
ATOM 1473 C CA . ASN B 1 51 ? 7.349 34.652 50.325 1.00 12.64 174 ASN B CA 1
ATOM 1474 C C . ASN B 1 51 ? 6.125 33.892 50.819 1.00 11.54 174 ASN B C 1
ATOM 1475 O O . ASN B 1 51 ? 5.296 33.460 50.017 1.00 10.53 174 ASN B O 1
ATOM 1480 N N . VAL B 1 52 ? 6.007 33.740 52.135 1.00 14.09 175 VAL B N 1
ATOM 1481 C CA . VAL B 1 52 ? 4.896 32.978 52.718 1.00 17.44 175 VAL B CA 1
ATOM 1482 C C . VAL B 1 52 ? 3.534 33.636 52.447 1.00 19.81 175 VAL B C 1
ATOM 1483 O O . VAL B 1 52 ? 2.602 32.975 51.974 1.00 19.69 175 VAL B O 1
ATOM 1487 N N . LYS B 1 53 ? 3.433 34.919 52.741 1.00 22.16 176 LYS B N 1
ATOM 1488 C CA . LYS B 1 53 ? 2.186 35.637 52.567 1.00 22.61 176 LYS B CA 1
ATOM 1489 C C . LYS B 1 53 ? 1.619 35.617 51.144 1.00 20.27 176 LYS B C 1
ATOM 1490 O O . LYS B 1 53 ? 0.475 35.328 50.969 1.00 22.05 176 LYS B O 1
ATOM 1496 N N . THR B 1 54 ? 2.436 35.911 50.146 1.00 16.11 177 THR B N 1
ATOM 1497 C CA . THR B 1 54 ? 1.961 35.960 48.764 1.00 18.98 177 THR B CA 1
ATOM 1498 C C . THR B 1 54 ? 1.875 34.594 48.098 1.00 17.51 177 THR B C 1
ATOM 1499 O O . THR B 1 54 ? 1.025 34.380 47.233 1.00 10.42 177 THR B O 1
ATOM 1503 N N . SER B 1 55 ? 2.757 33.678 48.493 1.00 12.11 178 SER B N 1
ATOM 1504 C CA . SER B 1 55 ? 3.026 32.515 47.654 1.00 11.90 178 SER B CA 1
ATOM 1505 C C . SER B 1 55 ? 2.972 31.157 48.342 1.00 10.10 178 SER B C 1
ATOM 1506 O O . SER B 1 55 ? 3.415 30.166 47.764 1.00 9.33 178 SER B O 1
ATOM 1509 N N . VAL B 1 56 ? 2.435 31.110 49.560 1.00 8.32 179 VAL B N 1
ATOM 1510 C CA . VAL B 1 56 ? 2.183 29.840 50.260 1.00 8.77 179 VAL B CA 1
ATOM 1511 C C . VAL B 1 56 ? 0.807 29.891 50.917 1.00 8.10 179 VAL B C 1
ATOM 1512 O O . VAL B 1 56 ? 0.486 30.853 51.616 1.00 9.75 179 VAL B O 1
ATOM 1516 N N . ARG B 1 57 ? -0.005 28.865 50.688 1.00 8.46 180 ARG B N 1
ATOM 1517 C CA . ARG B 1 57 ? -1.333 28.801 51.300 1.00 9.34 180 ARG B CA 1
ATOM 1518 C C . ARG B 1 57 ? -1.783 27.359 51.488 1.00 11.63 180 ARG B C 1
ATOM 1519 O O . ARG B 1 57 ? -1.197 26.438 50.910 1.00 10.22 180 ARG B O 1
ATOM 1527 N N . GLU B 1 58 ? -2.830 27.167 52.290 1.00 10.34 181 GLU B N 1
ATOM 1528 C CA . GLU B 1 58 ? -3.438 25.852 52.456 1.00 7.91 181 GLU B CA 1
ATOM 1529 C C . GLU B 1 58 ? -3.924 25.358 51.107 1.00 8.16 181 GLU B C 1
ATOM 1530 O O . GLU B 1 58 ? -4.413 26.147 50.298 1.00 11.23 181 GLU B O 1
ATOM 1536 N N . ARG B 1 59 ? -3.797 24.056 50.870 1.00 10.98 182 ARG B N 1
ATOM 1537 C CA . ARG B 1 59 ? -4.146 23.467 49.572 1.00 10.99 182 ARG B CA 1
ATOM 1538 C C . ARG B 1 59 ? -5.594 23.714 49.170 1.00 10.62 182 ARG B C 1
ATOM 1539 O O . ARG B 1 59 ? -6.500 23.667 50.009 1.00 11.77 182 ARG B O 1
ATOM 1547 N N . SER B 1 60 ? -5.798 23.965 47.880 1.00 6.32 183 SER B N 1
ATOM 1548 C CA . SER B 1 60 ? -7.138 24.090 47.313 1.00 8.64 183 SER B CA 1
ATOM 1549 C C . SER B 1 60 ? -7.836 22.732 47.357 1.00 10.41 183 SER B C 1
ATOM 1550 O O . SER B 1 60 ? -7.171 21.701 47.432 1.00 12.16 183 SER B O 1
ATOM 1553 N N . ILE B 1 61 ? -9.166 22.738 47.330 1.00 9.90 184 ILE B N 1
ATOM 1554 C CA . ILE B 1 61 ? -9.967 21.541 47.625 1.00 8.65 184 ILE B CA 1
ATOM 1555 C C . ILE B 1 61 ? -10.965 21.227 46.502 1.00 11.95 184 ILE B C 1
ATOM 1556 O O . ILE B 1 61 ? -11.730 22.103 46.106 1.00 12.18 184 ILE B O 1
ATOM 1561 N N . PRO B 1 62 ? -10.975 19.973 45.996 1.00 15.97 185 PRO B N 1
ATOM 1562 C CA . PRO B 1 62 ? -11.971 19.607 44.980 1.00 15.82 185 PRO B CA 1
ATOM 1563 C C . PRO B 1 62 ? -13.402 19.731 45.506 1.00 12.00 185 PRO B C 1
ATOM 1564 O O . PRO B 1 62 ? -13.649 19.532 46.696 1.00 13.26 185 PRO B O 1
ATOM 1568 N N . VAL B 1 63 ? -14.321 20.076 44.610 1.00 12.16 186 VAL B N 1
ATOM 1569 C CA . VAL B 1 63 ? -15.734 20.213 44.930 1.00 12.19 186 VAL B CA 1
ATOM 1570 C C . VAL B 1 63 ? -16.479 19.041 44.281 1.00 13.91 186 VAL B C 1
ATOM 1571 O O . VAL B 1 63 ? -16.362 18.815 43.074 1.00 15.01 186 VAL B O 1
ATOM 1575 N N . GLU B 1 64 ? -17.223 18.292 45.088 1.00 13.53 187 GLU B N 1
ATOM 1576 C CA . GLU B 1 64 ? -18.004 17.156 44.598 1.00 18.19 187 GLU B CA 1
ATOM 1577 C C . GLU B 1 64 ? -19.311 17.637 43.963 1.00 15.23 187 GLU B C 1
ATOM 1578 O O . GLU B 1 64 ? -19.837 18.679 44.356 1.00 17.93 187 GLU B O 1
ATOM 1584 N N . PRO B 1 65 ? -19.839 16.884 42.975 1.00 16.69 188 PRO B N 1
ATOM 1585 C CA . PRO B 1 65 ? -21.094 17.271 42.315 1.00 17.84 188 PRO B CA 1
ATOM 1586 C C . PRO B 1 65 ? -22.237 17.620 43.280 1.00 19.77 188 PRO B C 1
ATOM 1587 O O . PRO B 1 65 ? -22.974 18.577 43.038 1.00 24.55 188 PRO B O 1
ATOM 1591 N N . SER B 1 66 ? -22.363 16.873 44.374 1.00 17.52 189 SER B N 1
ATOM 1592 C CA . SER B 1 66 ? -23.451 17.092 45.332 1.00 22.64 189 SER B CA 1
ATOM 1593 C C . SER B 1 66 ? -23.352 18.420 46.092 1.00 22.60 189 SER B C 1
ATOM 1594 O O . SER B 1 66 ? -24.301 18.824 46.757 1.00 22.01 189 SER B O 1
ATOM 1597 N N . GLU B 1 67 ? -22.211 19.097 45.991 1.00 17.78 190 GLU B N 1
ATOM 1598 C CA . GLU B 1 67 ? -22.020 20.359 46.703 1.00 17.65 190 GLU B CA 1
ATOM 1599 C C . GLU B 1 67 ? -21.668 21.536 45.788 1.00 14.89 190 GLU B C 1
ATOM 1600 O O . GLU B 1 67 ? -21.149 22.548 46.254 1.00 14.71 190 GLU B O 1
ATOM 1606 N N . CYS B 1 68 ? -21.987 21.419 44.501 1.00 13.56 191 CYS B N 1
ATOM 1607 C CA . CYS B 1 68 ? -21.657 22.468 43.527 1.00 9.85 191 CYS B CA 1
ATOM 1608 C C . CYS B 1 68 ? -22.325 23.813 43.831 1.00 11.70 191 CYS B C 1
ATOM 1609 O O . CYS B 1 68 ? -21.853 24.855 43.380 1.00 14.46 191 CYS B O 1
ATOM 1612 N N . GLY B 1 69 ? -23.409 23.781 44.604 1.00 10.63 192 GLY B N 1
ATOM 1613 C CA . GLY B 1 69 ? -24.096 24.998 45.036 1.00 13.20 192 GLY B CA 1
ATOM 1614 C C . GLY B 1 69 ? -23.286 25.861 45.991 1.00 15.47 192 GLY B C 1
ATOM 1615 O O . GLY B 1 69 ? -23.628 27.026 46.217 1.00 17.31 192 GLY B O 1
ATOM 1616 N N . ARG B 1 70 ? -22.211 25.304 46.550 1.00 14.94 193 ARG B N 1
ATOM 1617 C CA . ARG B 1 70 ? -21.338 26.061 47.451 1.00 15.43 193 ARG B CA 1
ATOM 1618 C C . ARG B 1 70 ? -20.424 27.037 46.700 1.00 19.58 193 ARG B C 1
ATOM 1619 O O . ARG B 1 70 ? -19.855 27.954 47.304 1.00 16.70 193 ARG B O 1
ATOM 1627 N N . VAL B 1 71 ? -20.276 26.825 45.392 1.00 14.38 194 VAL B N 1
ATOM 1628 C CA . VAL B 1 71 ? -19.518 27.729 44.535 1.00 9.94 194 VAL B CA 1
ATOM 1629 C C . VAL B 1 71 ? -20.399 28.921 44.178 1.00 12.35 194 VAL B C 1
ATOM 1630 O O . VAL B 1 71 ? -21.509 28.749 43.695 1.00 12.88 194 VAL B O 1
ATOM 1634 N N . ASN B 1 72 ? -19.898 30.128 44.424 1.00 15.95 195 ASN B N 1
ATOM 1635 C CA . ASN B 1 72 ? -20.666 31.344 44.182 1.00 16.06 195 ASN B CA 1
ATOM 1636 C C . ASN B 1 72 ? -19.895 32.318 43.315 1.00 16.73 195 ASN B C 1
ATOM 1637 O O . ASN B 1 72 ? -18.662 32.325 43.331 1.00 14.44 195 ASN B O 1
ATOM 1642 N N . VAL B 1 73 ? -20.621 33.152 42.572 1.00 9.12 196 VAL B N 1
ATOM 1643 C CA . VAL B 1 73 ? -20.011 34.250 41.822 1.00 9.10 196 VAL B CA 1
ATOM 1644 C C . VAL B 1 73 ? -19.146 35.081 42.777 1.00 11.22 196 VAL B C 1
ATOM 1645 O O . VAL B 1 73 ? -19.558 35.375 43.906 1.00 13.38 196 VAL B O 1
ATOM 1649 N N . GLY B 1 74 ? -17.932 35.399 42.336 1.00 12.91 197 GLY B N 1
ATOM 1650 C CA . GLY B 1 74 ? -16.980 36.140 43.149 1.00 12.92 197 GLY B CA 1
ATOM 1651 C C . GLY B 1 74 ? -15.918 35.273 43.803 1.00 16.11 197 GLY B C 1
ATOM 1652 O O . GLY B 1 74 ? -14.850 35.773 44.167 1.00 16.36 197 GLY B O 1
ATOM 1653 N N . ASP B 1 75 ? -16.203 33.980 43.956 1.00 11.12 198 ASP B N 1
ATOM 1654 C CA . ASP B 1 75 ? -15.279 33.063 44.635 1.00 13.99 198 ASP B CA 1
ATOM 1655 C C . ASP B 1 75 ? -13.951 32.911 43.901 1.00 15.38 198 ASP B C 1
ATOM 1656 O O . ASP B 1 75 ? -13.914 32.819 42.664 1.00 9.76 198 ASP B O 1
ATOM 1661 N N . LEU B 1 76 ? -12.870 32.878 44.680 1.00 10.50 199 LEU B N 1
ATOM 1662 C CA . LEU B 1 76 ? -11.549 32.541 44.164 1.00 11.46 199 LEU B CA 1
ATOM 1663 C C . LEU B 1 76 ? -11.438 31.024 44.025 1.00 10.44 199 LEU B C 1
ATOM 1664 O O . LEU B 1 76 ? -11.714 30.290 44.971 1.00 12.45 199 LEU B O 1
ATOM 1677 N N . LEU B 1 78 ? -8.908 27.728 42.360 1.00 11.80 201 LEU B N 1
ATOM 1678 C CA . LEU B 1 78 ? -7.736 27.252 41.638 1.00 12.24 201 LEU B CA 1
ATOM 1679 C C . LEU B 1 78 ? -8.245 26.488 40.421 1.00 10.56 201 LEU B C 1
ATOM 1680 O O . LEU B 1 78 ? -8.995 25.515 40.563 1.00 11.19 201 LEU B O 1
ATOM 1685 N N . CYS B 1 79 ? -7.839 26.939 39.236 1.00 9.70 202 CYS B N 1
ATOM 1686 C CA . CYS B 1 79 ? -8.410 26.464 37.974 1.00 10.88 202 CYS B CA 1
ATOM 1687 C C . CYS B 1 79 ? -7.392 25.722 37.115 1.00 13.92 202 CYS B C 1
ATOM 1688 O O . CYS B 1 79 ? -6.235 26.130 37.018 1.00 12.72 202 CYS B O 1
ATOM 1691 N N . PHE B 1 80 ? -7.820 24.680 36.449 1.00 13.07 203 PHE B N 1
ATOM 1692 C CA . PHE B 1 80 ? -6.989 23.937 35.525 1.00 13.32 203 PHE B CA 1
ATOM 1693 C C . PHE B 1 80 ? -7.092 24.651 34.193 1.00 12.85 203 PHE B C 1
ATOM 1694 O O . PHE B 1 80 ? -8.055 24.538 33.545 1.00 13.05 203 PHE B O 1
ATOM 1702 N N . GLN B 1 81 ? -6.063 25.401 33.872 1.00 13.12 204 GLN B N 1
ATOM 1703 C CA . GLN B 1 81 ? -5.990 26.160 32.656 1.00 15.46 204 GLN B CA 1
ATOM 1704 C C . GLN B 1 81 ? -5.209 25.431 31.563 1.00 20.77 204 GLN B C 1
ATOM 1705 O O . GLN B 1 81 ? -4.029 25.442 31.547 1.00 17.88 204 GLN B O 1
ATOM 1711 N N . GLU B 1 82 ? -5.915 24.786 30.681 1.00 16.06 205 GLU B N 1
ATOM 1712 C CA . GLU B 1 82 ? -5.270 24.029 29.630 1.00 19.68 205 GLU B CA 1
ATOM 1713 C C . GLU B 1 82 ? -5.129 24.843 28.347 1.00 19.33 205 GLU B C 1
ATOM 1714 O O . GLU B 1 82 ? -6.077 25.339 27.804 1.00 18.54 205 GLU B O 1
ATOM 1720 N N . ARG B 1 83 ? -3.895 24.956 27.895 1.00 17.48 206 ARG B N 1
ATOM 1721 C CA . ARG B 1 83 ? -3.534 25.712 26.721 1.00 26.77 206 ARG B CA 1
ATOM 1722 C C . ARG B 1 83 ? -2.480 24.966 25.906 1.00 31.24 206 ARG B C 1
ATOM 1723 O O . ARG B 1 83 ? -1.442 24.690 26.421 1.00 37.17 206 ARG B O 1
ATOM 1731 N N . GLU B 1 84 ? -2.757 24.663 24.642 1.00 38.67 207 GLU B N 1
ATOM 1732 C CA . GLU B 1 84 ? -1.765 24.054 23.736 1.00 37.68 207 GLU B CA 1
ATOM 1733 C C . GLU B 1 84 ? -0.577 23.291 24.358 1.00 44.73 207 GLU B C 1
ATOM 1734 O O . GLU B 1 84 ? -0.557 22.055 24.418 1.00 43.64 207 GLU B O 1
ATOM 1740 N N . ASP B 1 85 ? 0.401 24.068 24.804 1.00 50.50 208 ASP B N 1
ATOM 1741 C CA . ASP B 1 85 ? 1.737 23.660 25.227 1.00 61.96 208 ASP B CA 1
ATOM 1742 C C . ASP B 1 85 ? 1.936 23.449 26.729 1.00 53.99 208 ASP B C 1
ATOM 1743 O O . ASP B 1 85 ? 2.980 23.001 27.179 1.00 42.97 208 ASP B O 1
ATOM 1748 N N . GLN B 1 86 ? 0.944 23.798 27.513 1.00 48.11 209 GLN B N 1
ATOM 1749 C CA . GLN B 1 86 ? 1.040 23.551 28.931 1.00 45.37 209 GLN B CA 1
ATOM 1750 C C . GLN B 1 86 ? -0.328 23.633 29.575 1.00 36.24 209 GLN B C 1
ATOM 1751 O O . GLN B 1 86 ? -1.203 24.267 29.077 1.00 30.07 209 GLN B O 1
ATOM 1757 N N . ALA B 1 87 ? -0.489 22.894 30.641 1.00 29.43 210 ALA B N 1
ATOM 1758 C CA . ALA B 1 87 ? -1.634 23.009 31.487 1.00 24.54 210 ALA B CA 1
ATOM 1759 C C . ALA B 1 87 ? -1.073 23.472 32.820 1.00 20.00 210 ALA B C 1
ATOM 1760 O O . ALA B 1 87 ? -0.146 22.938 33.289 1.00 21.34 210 ALA B O 1
ATOM 1762 N N . LEU B 1 88 ? -1.656 24.475 33.387 1.00 11.32 211 LEU B N 1
ATOM 1763 C CA . LEU B 1 88 ? -1.228 25.033 34.640 1.00 12.46 211 LEU B CA 1
ATOM 1764 C C . LEU B 1 88 ? -2.432 25.127 35.590 1.00 13.04 211 LEU B C 1
ATOM 1765 O O . LEU B 1 88 ? -3.507 25.287 35.132 1.00 14.31 211 LEU B O 1
ATOM 1770 N N . TYR B 1 89 ? -2.188 25.116 36.888 1.00 7.39 212 TYR B N 1
ATOM 1771 C CA . TYR B 1 89 ? -3.227 25.380 37.881 1.00 9.09 212 TYR B CA 1
ATOM 1772 C C . TYR B 1 89 ? -3.040 26.799 38.390 1.00 9.85 212 TYR B C 1
ATOM 1773 O O . TYR B 1 89 ? -2.031 27.109 39.035 1.00 10.79 212 TYR B O 1
ATOM 1782 N N . CYS B 1 90 ? -3.990 27.670 38.074 1.00 8.64 213 CYS B N 1
ATOM 1783 C CA . CYS B 1 90 ? -3.860 29.071 38.459 1.00 10.90 213 CYS B CA 1
ATOM 1784 C C . CYS B 1 90 ? -5.155 29.713 38.908 1.00 10.73 213 CYS B C 1
ATOM 1785 O O . CYS B 1 90 ? -6.247 29.175 38.704 1.00 10.80 213 CYS B O 1
ATOM 1788 N N . ASP B 1 91 ? -5.013 30.872 39.539 1.00 11.17 214 ASP B N 1
ATOM 1789 C CA . ASP B 1 91 ? -6.138 31.521 40.184 1.00 12.71 214 ASP B CA 1
ATOM 1790 C C . ASP B 1 91 ? -7.060 32.204 39.199 1.00 11.13 214 ASP B C 1
ATOM 1791 O O . ASP B 1 91 ? -6.618 32.765 38.197 1.00 11.47 214 ASP B O 1
ATOM 1796 N N . GLY B 1 92 ? -8.351 32.120 39.499 1.00 13.50 215 GLY B N 1
ATOM 1797 C CA . GLY B 1 92 ? -9.381 32.811 38.751 1.00 11.12 215 GLY B CA 1
ATOM 1798 C C . GLY B 1 92 ? -10.553 33.072 39.671 1.00 13.73 215 GLY B C 1
ATOM 1799 O O . GLY B 1 92 ? -10.689 32.422 40.719 1.00 14.17 215 GLY B O 1
ATOM 1800 N N . HIS B 1 93 ? -11.393 34.029 39.300 1.00 10.07 216 HIS B N 1
ATOM 1801 C CA . HIS B 1 93 ? -12.622 34.262 40.049 1.00 14.49 216 HIS B CA 1
ATOM 1802 C C . HIS B 1 93 ? -13.839 33.895 39.215 1.00 8.36 216 HIS B C 1
ATOM 1803 O O . HIS B 1 93 ? -13.851 34.097 38.006 1.00 12.82 216 HIS B O 1
ATOM 1810 N N . VAL B 1 94 ? -14.858 33.355 39.875 1.00 10.29 217 VAL B N 1
ATOM 1811 C CA . VAL B 1 94 ? -16.109 32.994 39.208 1.00 7.88 217 VAL B CA 1
ATOM 1812 C C . VAL B 1 94 ? -16.890 34.264 38.862 1.00 15.75 217 VAL B C 1
ATOM 1813 O O . VAL B 1 94 ? -17.232 35.055 39.745 1.00 15.39 217 VAL B O 1
ATOM 1825 N N . ASN B 1 96 ? -19.684 34.144 36.513 1.00 10.48 219 ASN B N 1
ATOM 1826 C CA . ASN B 1 96 ? -21.045 33.760 36.165 1.00 11.42 219 ASN B CA 1
ATOM 1827 C C . ASN B 1 96 ? -21.192 32.248 36.291 1.00 16.30 219 ASN B C 1
ATOM 1828 O O . ASN B 1 96 ? -20.242 31.500 36.045 1.00 14.24 219 ASN B O 1
ATOM 1833 N N . ILE B 1 97 ? -22.375 31.800 36.694 1.00 11.49 220 ILE B N 1
ATOM 1834 C CA . ILE B 1 97 ? -22.666 30.372 36.742 1.00 8.75 220 ILE B CA 1
ATOM 1835 C C . ILE B 1 97 ? -23.960 30.100 35.989 1.00 11.17 220 ILE B C 1
ATOM 1836 O O . ILE B 1 97 ? -24.982 30.753 36.223 1.00 12.40 220 ILE B O 1
ATOM 1841 N N . LYS B 1 98 ? -23.908 29.152 35.071 1.00 13.14 221 LYS B N 1
ATOM 1842 C CA . LYS B 1 98 ? -25.083 28.599 34.423 1.00 15.26 221 LYS B CA 1
ATOM 1843 C C . LYS B 1 98 ? -25.347 27.225 35.005 1.00 16.04 221 LYS B C 1
ATOM 1844 O O . LYS B 1 98 ? -24.685 26.283 34.676 1.00 13.86 221 LYS B O 1
ATOM 1850 N N . ARG B 1 99 ? -26.304 27.160 35.921 1.00 12.37 222 ARG B N 1
ATOM 1851 C CA . ARG B 1 99 ? -26.627 25.917 36.610 1.00 9.96 222 ARG B CA 1
ATOM 1852 C C . ARG B 1 99 ? -27.233 24.900 35.659 1.00 16.56 222 ARG B C 1
ATOM 1853 O O . ARG B 1 99 ? -28.022 25.251 34.777 1.00 19.43 222 ARG B O 1
ATOM 1861 N N . GLY B 1 100 ? -26.864 23.640 35.848 1.00 14.51 223 GLY B N 1
ATOM 1862 C CA . GLY B 1 100 ? -27.375 22.566 35.023 1.00 17.45 223 GLY B CA 1
ATOM 1863 C C . GLY B 1 100 ? -28.271 21.642 35.817 1.00 19.37 223 GLY B C 1
ATOM 1864 O O . GLY B 1 100 ? -28.292 21.679 37.053 1.00 17.29 223 GLY B O 1
ATOM 1865 N N . ILE B 1 101 ? -29.022 20.819 35.098 1.00 14.82 224 ILE B N 1
ATOM 1866 C CA . ILE B 1 101 ? -29.825 19.778 35.717 1.00 17.80 224 ILE B CA 1
ATOM 1867 C C . ILE B 1 101 ? -28.974 18.518 35.772 1.00 19.04 224 ILE B C 1
ATOM 1868 O O . ILE B 1 101 ? -28.662 17.920 34.729 1.00 18.52 224 ILE B O 1
ATOM 1873 N N . HIS B 1 102 ? -28.595 18.124 36.985 1.00 15.55 225 HIS B N 1
ATOM 1874 C CA . HIS B 1 102 ? -27.760 16.940 37.189 1.00 19.47 225 HIS B CA 1
ATOM 1875 C C . HIS B 1 102 ? -27.965 16.317 38.562 1.00 23.44 225 HIS B C 1
ATOM 1876 O O . HIS B 1 102 ? -28.448 16.975 39.488 1.00 20.82 225 HIS B O 1
ATOM 1883 N N . ASP B 1 103 ? -27.570 15.052 38.683 1.00 23.36 226 ASP B N 1
ATOM 1884 C CA . ASP B 1 103 ? -27.586 14.339 39.955 1.00 29.38 226 ASP B CA 1
ATOM 1885 C C . ASP B 1 103 ? -26.217 14.386 40.645 1.00 30.87 226 ASP B C 1
ATOM 1886 O O . ASP B 1 103 ? -25.348 15.183 40.277 1.00 25.14 226 ASP B O 1
ATOM 1891 N N . HIS B 1 104 ? -26.020 13.526 41.626 1.00 27.73 227 HIS B N 1
ATOM 1892 C CA . HIS B 1 104 ? -24.802 13.529 42.398 1.00 27.85 227 HIS B CA 1
ATOM 1893 C C . HIS B 1 104 ? -23.595 12.923 41.683 1.00 26.87 227 HIS B C 1
ATOM 1894 O O . HIS B 1 104 ? -22.494 13.060 42.148 1.00 29.33 227 HIS B O 1
ATOM 1901 N N . ALA B 1 105 ? -23.828 12.247 40.566 1.00 24.34 228 ALA B N 1
ATOM 1902 C CA . ALA B 1 105 ? -22.752 11.584 39.819 1.00 29.65 228 ALA B CA 1
ATOM 1903 C C . ALA B 1 105 ? -21.789 12.564 39.139 1.00 28.58 228 ALA B C 1
ATOM 1904 O O . ALA B 1 105 ? -20.567 12.386 39.199 1.00 22.95 228 ALA B O 1
ATOM 1906 N N . ARG B 1 106 ? -22.347 13.614 38.564 1.00 16.86 229 ARG B N 1
ATOM 1907 C CA . ARG B 1 106 ? -21.560 14.556 37.829 1.00 16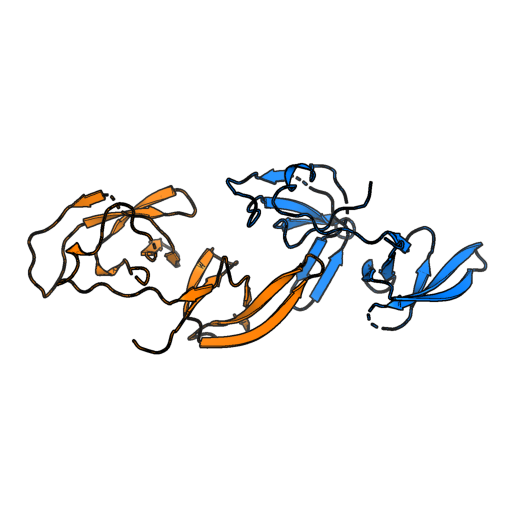.82 229 ARG B CA 1
ATOM 1908 C C . ARG B 1 106 ? -22.232 15.898 37.658 1.00 15.67 229 ARG B C 1
ATOM 1909 O O . ARG B 1 106 ? -23.360 15.971 37.259 1.00 17.61 229 ARG B O 1
ATOM 1917 N N . CYS B 1 107 ? -21.506 16.958 37.957 1.00 13.14 230 CYS B N 1
ATOM 1918 C CA . CYS B 1 107 ? -21.999 18.319 37.788 1.00 13.43 230 CYS B CA 1
ATOM 1919 C C . CYS B 1 107 ? -21.792 18.775 36.349 1.00 13.89 230 CYS B C 1
ATOM 1920 O O . CYS B 1 107 ? -20.685 18.666 35.813 1.00 11.13 230 CYS B O 1
ATOM 1923 N N . ASN B 1 108 ? -22.860 19.277 35.733 1.00 10.26 231 ASN B N 1
ATOM 1924 C CA . ASN B 1 108 ? -22.785 19.855 34.395 1.00 10.26 231 ASN B CA 1
ATOM 1925 C C . ASN B 1 108 ? -23.061 21.362 34.402 1.00 13.93 231 ASN B C 1
ATOM 1926 O O . ASN B 1 108 ? -23.410 21.941 33.372 1.00 13.58 231 ASN B O 1
ATOM 1931 N N . CYS B 1 109 ? -22.909 21.990 35.570 1.00 11.76 232 CYS B N 1
ATOM 1932 C CA . CYS B 1 109 ? -22.965 23.452 35.678 1.00 8.40 232 CYS B CA 1
ATOM 1933 C C . CYS B 1 109 ? -21.773 24.065 34.932 1.00 8.67 232 CYS B C 1
ATOM 1934 O O . CYS B 1 109 ? -20.717 23.444 34.828 1.00 9.94 232 CYS B O 1
ATOM 1937 N N . VAL B 1 110 ? -21.941 25.282 34.423 1.00 9.18 233 VAL B N 1
ATOM 1938 C CA . VAL B 1 110 ? -20.878 25.948 33.666 1.00 10.39 233 VAL B CA 1
ATOM 1939 C C . VAL B 1 110 ? -20.422 27.200 34.403 1.00 13.68 233 VAL B C 1
ATOM 1940 O O . VAL B 1 110 ? -21.226 28.105 34.652 1.00 10.40 233 VAL B O 1
ATOM 1944 N N . PHE B 1 111 ? -19.132 27.238 34.742 1.00 7.71 234 PHE B N 1
ATOM 1945 C CA . PHE B 1 111 ? -18.551 28.319 35.530 1.00 8.92 234 PHE B CA 1
ATOM 1946 C C . PHE B 1 111 ? -17.660 29.201 34.657 1.00 13.51 234 PHE B C 1
ATOM 1947 O O . PHE B 1 111 ? -16.581 28.774 34.224 1.00 14.01 234 PHE B O 1
ATOM 1955 N N . LEU B 1 112 ? -18.113 30.423 34.383 1.00 13.53 235 LEU B N 1
ATOM 1956 C CA . LEU B 1 112 ? -17.271 31.385 33.687 1.00 14.01 235 LEU B CA 1
ATOM 1957 C C . LEU B 1 112 ? -16.291 31.983 34.692 1.00 12.69 235 LEU B C 1
ATOM 1958 O O . LEU B 1 112 ? -16.700 32.619 35.670 1.00 13.38 235 LEU B O 1
ATOM 1963 N N . VAL B 1 113 ? -15.000 31.760 34.460 1.00 12.59 236 VAL B N 1
ATOM 1964 C CA . VAL B 1 113 ? -13.970 32.270 35.359 1.00 10.96 236 VAL B CA 1
ATOM 1965 C C . VAL B 1 113 ? -13.125 33.332 34.668 1.00 12.34 236 VAL B C 1
ATOM 1966 O O . VAL B 1 113 ? -12.914 33.274 33.455 1.00 11.14 236 VAL B O 1
ATOM 1970 N N . ARG B 1 114 ? -12.666 34.312 35.441 1.00 7.09 237 ARG B N 1
ATOM 1971 C CA . ARG B 1 114 ? -11.702 35.288 34.944 1.00 17.34 237 ARG B CA 1
ATOM 1972 C C . ARG B 1 114 ? -10.354 35.028 35.604 1.00 10.81 237 ARG B C 1
ATOM 1973 O O . ARG B 1 114 ? -10.248 35.071 36.832 1.00 12.66 237 ARG B O 1
ATOM 1981 N N . TYR B 1 115 ? -9.335 34.753 34.793 1.00 11.57 238 TYR B N 1
ATOM 1982 C CA . TYR B 1 115 ? -7.992 34.509 35.316 1.00 12.09 238 TYR B CA 1
ATOM 1983 C C . TYR B 1 115 ? -7.357 35.784 35.846 1.00 16.02 238 TYR B C 1
ATOM 1984 O O . TYR B 1 115 ? -7.371 36.824 35.181 1.00 17.60 238 TYR B O 1
ATOM 1993 N N . GLU B 1 116 ? -6.849 35.683 37.057 1.00 15.86 239 GLU B N 1
ATOM 1994 C CA . GLU B 1 116 ? -6.266 36.807 37.759 1.00 22.48 239 GLU B CA 1
ATOM 1995 C C . GLU B 1 116 ? -5.040 37.415 37.041 1.00 22.19 239 GLU B C 1
ATOM 1996 O O . GLU B 1 116 ? -4.905 38.610 37.015 1.00 22.66 239 GLU B O 1
ATOM 2002 N N . LEU B 1 117 ? -4.189 36.575 36.458 1.00 19.44 240 LEU B N 1
ATOM 2003 C CA . LEU B 1 117 ? -2.943 37.026 35.818 1.00 25.93 240 LEU B CA 1
ATOM 2004 C C . LEU B 1 117 ? -3.162 38.037 34.685 1.00 26.02 240 LEU B C 1
ATOM 2005 O O . LEU B 1 117 ? -2.548 39.108 34.677 1.00 26.87 240 LEU B O 1
ATOM 2010 N N . ASP B 1 118 ? -4.049 37.704 33.752 1.00 18.67 241 ASP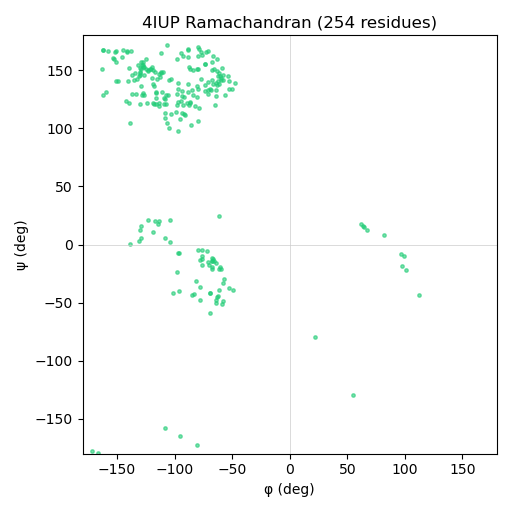 B N 1
ATOM 2011 C CA . ASP B 1 118 ? -4.183 38.471 32.510 1.00 23.88 241 ASP B CA 1
ATOM 2012 C C . ASP B 1 118 ? -5.616 38.904 32.161 1.00 22.34 241 ASP B C 1
ATOM 2013 O O . ASP B 1 118 ? -5.851 39.455 31.084 1.00 23.31 241 ASP B O 1
ATOM 2018 N N . ASN B 1 119 ? -6.555 38.645 33.071 1.00 19.37 242 ASN B N 1
ATOM 2019 C CA . ASN B 1 119 ? -7.988 38.945 32.888 1.00 20.96 242 ASN B CA 1
ATOM 2020 C C . ASN B 1 119 ? -8.689 38.232 31.721 1.00 18.73 242 ASN B C 1
ATOM 2021 O O . ASN B 1 119 ? -9.781 38.644 31.304 1.00 18.92 242 ASN B O 1
ATOM 2026 N N . THR B 1 120 ? -8.075 37.166 31.209 1.00 13.39 243 THR B N 1
ATOM 2027 C CA . THR B 1 120 ? -8.724 36.328 30.194 1.00 15.61 243 THR B CA 1
ATOM 2028 C C . THR B 1 120 ? -9.818 35.483 30.847 1.00 17.42 243 THR B C 1
ATOM 2029 O O . THR B 1 120 ? -9.779 35.231 32.053 1.00 17.08 243 THR B O 1
ATOM 2033 N N . GLU B 1 121 ? -10.802 35.064 30.058 1.00 14.71 244 GLU B N 1
ATOM 2034 C CA . GLU B 1 121 ? -11.919 34.291 30.594 1.00 18.06 244 GLU B CA 1
ATOM 2035 C C . GLU B 1 121 ? -12.035 32.921 29.938 1.00 21.53 244 GLU B C 1
ATOM 2036 O O . GLU B 1 121 ? -11.651 32.740 28.782 1.00 20.17 244 GLU B O 1
ATOM 2042 N N . GLU B 1 122 ? -12.563 31.962 30.694 1.00 12.97 245 GLU B N 1
ATOM 2043 C CA . GLU B 1 122 ? -12.784 30.605 30.206 1.00 10.68 245 GLU B CA 1
ATOM 2044 C C . GLU B 1 122 ? -13.995 30.015 30.910 1.00 11.18 245 GLU B C 1
ATOM 2045 O O . GLU B 1 122 ? -14.203 30.247 32.103 1.00 11.32 245 GLU B O 1
ATOM 2051 N N . SER B 1 123 ? -14.809 29.273 30.170 1.00 12.03 246 SER B N 1
ATOM 2052 C CA . SER B 1 123 ? -15.913 28.537 30.785 1.00 15.10 246 SER B CA 1
ATOM 2053 C C . SER B 1 123 ? -15.419 27.153 31.190 1.00 18.83 246 SER B C 1
ATOM 2054 O O . SER B 1 123 ? -14.944 26.393 30.348 1.00 15.37 246 SER B O 1
ATOM 2057 N N . LEU B 1 124 ? -15.532 26.848 32.481 1.00 11.68 247 LEU B N 1
ATOM 2058 C CA . LEU B 1 124 ? -15.022 25.605 33.045 1.00 10.03 247 LEU B CA 1
ATOM 2059 C C . LEU B 1 124 ? -16.106 24.751 33.692 1.00 12.52 247 LEU B C 1
ATOM 2060 O O . LEU B 1 124 ? -17.128 25.263 34.149 1.00 13.15 247 LEU B O 1
ATOM 2065 N N . GLY B 1 125 ? -15.874 23.441 33.720 1.00 10.19 248 GLY B N 1
ATOM 2066 C CA . GLY B 1 125 ? -16.713 22.532 34.488 1.00 11.90 248 GLY B CA 1
ATOM 2067 C C . GLY B 1 125 ? -16.195 22.395 35.913 1.00 12.77 248 GLY B C 1
ATOM 2068 O O . GLY B 1 125 ? -15.058 22.796 36.217 1.00 10.00 248 GLY B O 1
ATOM 2069 N N . LEU B 1 126 ? -17.017 21.810 36.783 1.00 8.95 249 LEU B N 1
ATOM 2070 C CA . LEU B 1 126 ? -16.668 21.650 38.202 1.00 10.29 249 LEU B CA 1
ATOM 2071 C C . LEU B 1 126 ? -15.369 20.869 38.383 1.00 15.47 249 LEU B C 1
ATOM 2072 O O . LEU B 1 126 ? -14.610 21.130 39.311 1.00 13.01 249 LEU B O 1
ATOM 2077 N N . GLU B 1 127 ? -15.122 19.917 37.484 1.00 13.30 250 GLU B N 1
ATOM 2078 C CA . GLU B 1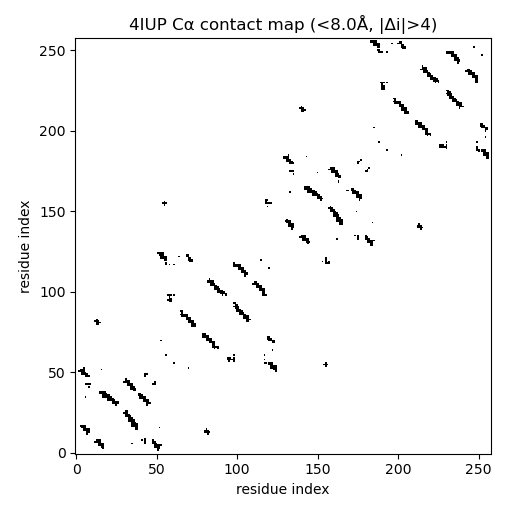 127 ? -13.928 19.065 37.553 1.00 19.38 250 GLU B CA 1
ATOM 2079 C C . GLU B 1 127 ? -12.611 19.828 37.349 1.00 18.95 250 GLU B C 1
ATOM 2080 O O . GLU B 1 127 ? -11.537 19.306 37.649 1.00 18.90 250 GLU B O 1
ATOM 2086 N N . ARG B 1 128 ? -12.695 21.062 36.855 1.00 10.85 251 ARG B N 1
ATOM 2087 C CA . ARG B 1 128 ? -11.499 21.858 36.583 1.00 8.25 251 ARG B CA 1
ATOM 2088 C C . ARG B 1 128 ? -11.282 23.025 37.550 1.00 10.61 251 ARG B C 1
ATOM 2089 O O . ARG B 1 128 ? -10.363 23.823 37.372 1.00 13.77 251 ARG B O 1
ATOM 2097 N N . ILE B 1 129 ? -12.117 23.115 38.580 1.00 8.42 252 ILE B N 1
ATOM 2098 C CA . ILE B 1 129 ? -11.984 24.173 39.586 1.00 11.63 252 ILE B CA 1
ATOM 2099 C C . ILE B 1 129 ? -11.981 23.606 41.008 1.00 12.37 252 ILE B C 1
ATOM 2100 O O . ILE B 1 129 ? -12.766 22.714 41.330 1.00 13.40 252 ILE B O 1
ATOM 2105 N N . CYS B 1 130 ? -11.070 24.112 41.838 1.00 10.24 253 CYS B N 1
ATOM 2106 C CA . CYS B 1 130 ? -10.986 23.732 43.250 1.00 7.61 253 CYS B CA 1
ATOM 2107 C C . CYS B 1 130 ? -11.196 24.964 44.115 1.00 12.00 253 CYS B C 1
ATOM 2108 O O . CYS B 1 130 ? -10.741 26.058 43.764 1.00 11.15 253 CYS B O 1
ATOM 2111 N N . ARG B 1 131 ? -11.870 24.776 45.246 1.00 12.91 254 ARG B N 1
ATOM 2112 C CA . ARG B 1 131 ? -12.217 25.885 46.133 1.00 15.73 254 ARG B CA 1
ATOM 2113 C C . ARG B 1 131 ? -11.119 26.168 47.143 1.00 12.49 254 ARG B C 1
ATOM 2114 O O . ARG B 1 131 ? -10.252 25.326 47.394 1.00 13.23 254 ARG B O 1
ATOM 2122 N N . ARG B 1 132 ? -11.172 27.362 47.721 1.00 8.87 255 ARG B N 1
ATOM 2123 C CA . ARG B 1 132 ? -10.302 27.730 48.820 1.00 8.26 255 ARG B CA 1
ATOM 2124 C C . ARG B 1 132 ? -10.921 27.220 50.127 1.00 11.00 255 ARG B C 1
ATOM 2125 O O . ARG B 1 132 ? -12.145 27.101 50.224 1.00 15.36 255 ARG B O 1
ATOM 2133 N N . PRO B 1 133 ? -10.087 26.900 51.131 1.00 17.76 256 PRO B N 1
ATOM 2134 C CA . PRO B 1 133 ? -10.641 26.551 52.441 1.00 17.38 256 PRO B CA 1
ATOM 2135 C C . PRO B 1 133 ? -11.483 27.679 53.036 1.00 24.02 256 PRO B C 1
ATOM 2136 O O . PRO B 1 133 ? -11.247 28.854 52.730 1.00 18.52 256 PRO B O 1
ATOM 2140 N N . GLU B 1 134 ? -12.453 27.295 53.871 1.00 28.30 257 GLU B N 1
ATOM 2141 C CA . GLU B 1 134 ? -13.406 28.193 54.554 1.00 45.14 257 GLU B CA 1
ATOM 2142 C C . GLU B 1 134 ? -14.756 28.264 53.841 1.00 56.57 257 GLU B C 1
ATOM 2143 O O . GLU B 1 134 ? -15.689 27.532 54.186 1.00 57.19 257 GLU B O 1
#